Protein AF-A0A7W9WZM1-F1 (afdb_monomer)

pLDDT: mean 83.33, std 18.84, range [34.16, 98.19]

Sequence (203 aa):
MHHHYKLIGQFRWYRVWVAMMVLLAMGWSAAAGAAVPALLQVAEKYISCSKPILREHGHYTSQGRGGFGAVIQGEPVYFDLADRILVAFDSVNHAETVVHLKIDRPLVNEFNEQAVWRERMLQDVADRSGVVLDRSSPRAGITLFTINKTSLTGKFAGQSMLIDQDRNVMVEWDWNILERYRGPNDVKALQTEVWKYLIPCLD

Structure (mmCIF, N/CA/C/O backbone):
data_AF-A0A7W9WZM1-F1
#
_entry.id   AF-A0A7W9WZM1-F1
#
loop_
_atom_site.group_PDB
_atom_site.id
_atom_site.type_symbol
_atom_site.label_atom_id
_atom_site.label_alt_id
_atom_site.label_comp_id
_atom_site.label_asym_id
_atom_site.label_entity_id
_atom_site.label_seq_id
_atom_site.pdbx_PDB_ins_code
_atom_site.Cartn_x
_atom_site.Cartn_y
_atom_site.Cartn_z
_atom_site.occupancy
_atom_site.B_iso_or_equiv
_atom_site.auth_seq_id
_atom_site.auth_comp_id
_atom_site.auth_asym_id
_atom_site.auth_atom_id
_atom_site.pdbx_PDB_model_num
ATOM 1 N N . MET A 1 1 ? -51.007 -66.559 71.802 1.00 37.16 1 MET A N 1
ATOM 2 C CA . MET A 1 1 ? -49.712 -66.384 72.490 1.00 37.16 1 MET A CA 1
ATOM 3 C C . MET A 1 1 ? -48.636 -66.124 71.441 1.00 37.16 1 MET A C 1
ATOM 5 O O . MET A 1 1 ? -48.561 -66.882 70.492 1.00 37.16 1 MET A O 1
ATOM 9 N N . HIS A 1 2 ? -47.890 -65.036 71.647 1.00 36.09 2 HIS A N 1
ATOM 10 C CA . HIS A 1 2 ? -46.582 -64.631 71.102 1.00 36.09 2 HIS A CA 1
ATOM 11 C C . HIS A 1 2 ? -46.300 -64.414 69.595 1.00 36.09 2 HIS A C 1
ATOM 13 O O . HIS A 1 2 ? -46.589 -65.220 68.722 1.00 36.09 2 HIS A O 1
ATOM 19 N N . HIS A 1 3 ? -45.667 -63.251 69.385 1.00 39.28 3 HIS A N 1
ATOM 20 C CA . HIS A 1 3 ? -45.020 -62.658 68.214 1.00 39.28 3 HIS A CA 1
ATOM 21 C C . HIS A 1 3 ? -43.970 -63.548 67.518 1.00 39.28 3 HIS A C 1
ATOM 23 O O . HIS A 1 3 ? -43.285 -64.304 68.194 1.00 39.28 3 HIS A O 1
ATOM 29 N N . HIS A 1 4 ? -43.712 -63.330 66.217 1.00 34.84 4 HIS A N 1
ATOM 30 C CA . HIS A 1 4 ? -42.541 -62.569 65.725 1.00 34.84 4 HIS A CA 1
ATOM 31 C C . HIS A 1 4 ? -42.396 -62.580 64.181 1.00 34.84 4 HIS A C 1
ATOM 33 O O . HIS A 1 4 ? -42.811 -63.495 63.482 1.00 34.84 4 HIS A O 1
ATOM 39 N N . TYR A 1 5 ? -41.812 -61.480 63.702 1.00 41.41 5 TYR A N 1
ATOM 40 C CA . TYR A 1 5 ? -41.566 -60.952 62.353 1.00 41.41 5 TYR A CA 1
ATOM 41 C C . TYR A 1 5 ? -40.644 -61.758 61.406 1.00 41.41 5 TYR A C 1
ATOM 43 O O . TYR A 1 5 ? -39.686 -62.358 61.884 1.00 41.41 5 TYR A O 1
ATOM 51 N N . LYS A 1 6 ? -40.816 -61.575 60.073 1.00 39.12 6 LYS A N 1
ATOM 52 C CA . LYS A 1 6 ? -39.845 -61.017 59.065 1.00 39.12 6 LYS A CA 1
ATOM 53 C C . LYS A 1 6 ? -40.197 -61.462 57.619 1.00 39.12 6 LYS A C 1
ATOM 55 O O . LYS A 1 6 ? -40.260 -62.652 57.354 1.00 39.12 6 LYS A O 1
ATOM 60 N N . LEU A 1 7 ? -40.641 -60.545 56.736 1.00 39.22 7 LEU A N 1
ATOM 61 C CA . LEU A 1 7 ? -39.881 -59.832 55.662 1.00 39.22 7 LEU A CA 1
ATOM 62 C C . LEU A 1 7 ? -39.278 -60.785 54.601 1.00 39.22 7 LEU A C 1
ATOM 64 O O . LEU A 1 7 ? -38.322 -61.484 54.902 1.00 39.22 7 LEU A O 1
ATOM 68 N N . ILE A 1 8 ? -39.887 -61.012 53.424 1.00 42.91 8 ILE A N 1
ATOM 69 C CA . ILE A 1 8 ? -39.925 -60.209 52.167 1.00 42.91 8 ILE A CA 1
ATOM 70 C C . ILE A 1 8 ? -38.547 -59.711 51.679 1.00 42.91 8 ILE A C 1
ATOM 72 O O . ILE A 1 8 ? -37.930 -58.873 52.328 1.00 42.91 8 ILE A O 1
ATOM 76 N N . GLY A 1 9 ? -38.144 -60.145 50.473 1.00 34.16 9 GLY A N 1
ATOM 77 C CA . GLY A 1 9 ? -37.053 -59.564 49.668 1.00 34.16 9 GLY A CA 1
ATOM 78 C C . GLY A 1 9 ? -36.638 -60.474 48.499 1.00 34.16 9 GLY A C 1
ATOM 79 O O . GLY A 1 9 ? -35.917 -61.439 48.698 1.00 34.16 9 GLY A O 1
ATOM 80 N N . GLN A 1 10 ? -37.262 -60.331 47.325 1.00 42.44 10 GLN A N 1
ATOM 81 C CA . GLN A 1 10 ? -36.707 -59.647 46.140 1.00 42.44 10 GLN A CA 1
ATOM 82 C C . GLN A 1 10 ? -35.563 -60.385 45.417 1.00 42.44 10 GLN A C 1
ATOM 84 O O . GLN A 1 10 ? -34.407 -60.263 45.795 1.00 42.44 10 GLN A O 1
ATOM 89 N N . PHE A 1 11 ? -35.873 -61.031 44.286 1.00 42.53 11 PHE A N 1
ATOM 90 C CA . PHE A 1 11 ? -34.906 -61.275 43.209 1.00 42.53 11 PHE A CA 1
ATOM 91 C C . PHE A 1 11 ? -35.606 -61.285 41.840 1.00 42.53 11 PHE A C 1
ATOM 93 O O . PHE A 1 11 ? -36.661 -61.893 41.686 1.00 42.53 11 PHE A O 1
ATOM 100 N N . ARG A 1 12 ? -34.929 -60.680 40.851 1.00 44.16 12 ARG A N 1
ATOM 101 C CA . ARG A 1 12 ? -35.160 -60.688 39.384 1.00 44.16 12 ARG A CA 1
ATOM 102 C C . ARG A 1 12 ? -35.998 -59.559 38.777 1.00 44.16 12 ARG A C 1
ATOM 104 O O . ARG A 1 12 ? -37.038 -59.823 38.198 1.00 44.16 12 ARG A O 1
ATOM 111 N N . TRP A 1 13 ? -35.424 -58.353 38.730 1.00 39.16 13 TRP A N 1
ATOM 112 C CA . TRP A 1 13 ? -35.624 -57.409 37.615 1.00 39.16 13 TRP A CA 1
ATOM 113 C C . TRP A 1 13 ? -34.342 -56.589 37.391 1.00 39.16 13 TRP A C 1
ATOM 115 O O . TRP A 1 13 ? -34.139 -55.570 38.032 1.00 39.16 13 TRP A O 1
ATOM 125 N N . TYR A 1 14 ? -33.455 -57.039 36.500 1.00 43.00 14 TYR A N 1
ATOM 126 C CA . TYR A 1 14 ? -32.309 -56.248 36.017 1.00 43.00 14 TYR A CA 1
ATOM 127 C C . TYR A 1 14 ? -32.052 -56.584 34.547 1.00 43.00 14 TYR A C 1
ATOM 129 O O . TYR A 1 14 ? -31.165 -57.371 34.245 1.00 43.00 14 TYR A O 1
ATOM 13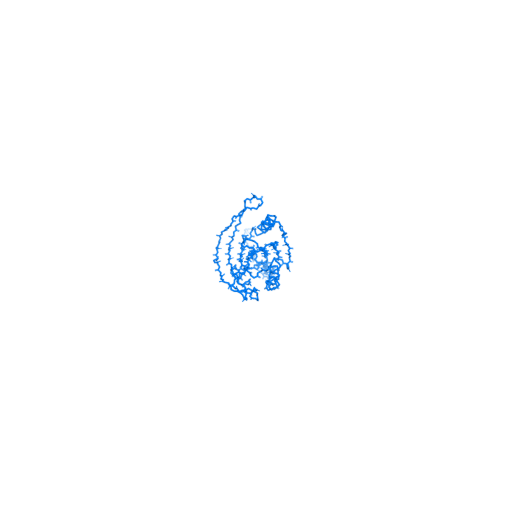7 N N . ARG A 1 15 ? -32.866 -56.043 33.632 1.00 50.19 15 ARG A N 1
ATOM 138 C CA . ARG A 1 15 ? -32.582 -55.991 32.180 1.00 50.19 15 ARG A CA 1
ATOM 139 C C . ARG A 1 15 ? -33.414 -54.913 31.477 1.00 50.19 15 ARG A C 1
ATOM 141 O O . ARG A 1 15 ? -34.066 -55.183 30.483 1.00 50.19 15 ARG A O 1
ATOM 148 N N . VAL A 1 16 ? -33.397 -53.690 31.985 1.00 49.91 16 VAL A N 1
ATOM 149 C CA . VAL A 1 16 ? -33.738 -52.470 31.232 1.00 49.91 16 VAL A CA 1
ATOM 150 C C . VAL A 1 16 ? -32.899 -51.362 31.878 1.00 49.91 16 VAL A C 1
ATOM 152 O O . VAL A 1 16 ? -32.661 -51.459 33.076 1.00 49.91 16 VAL A O 1
ATOM 155 N N . TRP A 1 17 ? -32.450 -50.357 31.118 1.00 43.47 17 TRP A N 1
ATOM 156 C CA . TRP A 1 17 ? -31.638 -49.192 31.543 1.00 43.47 17 TRP A CA 1
ATOM 157 C C . TRP A 1 17 ? -30.109 -49.307 31.407 1.00 43.47 17 TRP A C 1
ATOM 159 O O . TRP A 1 17 ? -29.397 -49.230 32.397 1.00 43.47 17 TRP A O 1
ATOM 169 N N . VAL A 1 18 ? -29.593 -49.391 30.171 1.00 47.53 18 VAL A N 1
ATOM 170 C CA . VAL A 1 18 ? -28.269 -48.796 29.826 1.00 47.53 18 VAL A CA 1
ATOM 171 C C . VAL A 1 18 ? -28.262 -48.124 28.435 1.00 47.53 18 VAL A C 1
ATOM 173 O O . VAL A 1 18 ? -27.428 -47.271 28.164 1.00 47.53 18 VAL A O 1
ATOM 176 N N . ALA A 1 19 ? -29.222 -48.390 27.545 1.00 46.53 19 ALA A N 1
ATOM 177 C CA . ALA A 1 19 ? -29.164 -47.886 26.163 1.00 46.53 19 ALA A CA 1
ATOM 178 C C . ALA A 1 19 ? -29.677 -46.440 25.943 1.00 46.53 19 ALA A C 1
ATOM 180 O O . ALA A 1 19 ? -30.073 -46.100 24.834 1.00 46.53 19 ALA A O 1
ATOM 181 N N . MET A 1 20 ? -29.692 -45.580 26.969 1.00 42.81 20 MET A N 1
ATOM 182 C CA . MET A 1 20 ? -30.242 -44.215 26.867 1.00 42.81 20 MET A CA 1
ATOM 183 C C . MET A 1 20 ? -29.352 -43.165 27.555 1.00 42.81 20 MET A C 1
ATOM 185 O O . MET A 1 20 ? -29.839 -42.252 28.208 1.00 42.81 20 MET A O 1
ATOM 189 N N . MET A 1 21 ? -28.027 -43.308 27.429 1.00 42.75 21 MET A N 1
ATOM 190 C CA . MET A 1 21 ? -27.044 -42.317 27.907 1.00 42.75 21 MET A CA 1
ATOM 191 C C . MET A 1 21 ? -25.811 -42.170 26.992 1.00 42.75 21 MET A C 1
ATOM 193 O O . MET A 1 21 ? -24.764 -41.712 27.430 1.00 42.75 21 MET A O 1
ATOM 197 N N . VAL A 1 22 ? -25.921 -42.534 25.707 1.00 45.25 22 VAL A N 1
ATOM 198 C CA . VAL A 1 22 ? -24.818 -42.384 24.725 1.00 45.25 22 VAL A CA 1
ATOM 199 C C . VAL A 1 22 ? -25.168 -41.436 23.564 1.00 45.25 22 VAL A C 1
ATOM 201 O O . VAL A 1 22 ? -24.290 -41.013 22.824 1.00 45.25 22 VAL A O 1
ATOM 204 N N . LEU A 1 23 ? -26.424 -40.997 23.427 1.00 43.44 23 LEU A N 1
ATOM 205 C CA . LEU A 1 23 ? -26.863 -40.155 22.298 1.00 43.44 23 LEU A CA 1
ATOM 206 C C . LEU A 1 23 ? -26.889 -38.637 22.575 1.00 43.44 23 LEU A C 1
ATOM 208 O O . LEU A 1 23 ? -27.325 -37.876 21.722 1.00 43.44 23 LEU A O 1
ATOM 212 N N . LEU A 1 24 ? -26.382 -38.179 23.726 1.00 44.84 24 LEU A N 1
ATOM 213 C CA . LEU A 1 24 ? -26.298 -36.750 24.094 1.00 44.84 24 LEU A CA 1
ATOM 214 C C . LEU A 1 24 ? -24.863 -36.198 24.137 1.00 44.84 24 LEU A C 1
ATOM 216 O O . LEU A 1 24 ? -24.632 -35.106 24.641 1.00 44.84 24 LEU A O 1
ATOM 220 N N . ALA A 1 25 ? -23.904 -36.933 23.571 1.00 45.59 25 ALA A N 1
ATOM 221 C CA . ALA A 1 25 ? -22.522 -36.486 23.392 1.00 45.59 25 ALA A CA 1
ATOM 222 C C . ALA A 1 25 ? -22.178 -36.265 21.907 1.00 45.59 25 ALA A C 1
ATOM 224 O O . ALA A 1 25 ? -21.025 -36.421 21.506 1.00 45.59 25 ALA A O 1
ATOM 225 N N . MET A 1 26 ? -23.169 -35.928 21.070 1.00 50.66 26 MET A N 1
ATOM 226 C CA . MET A 1 26 ? -22.881 -35.434 19.723 1.00 50.66 26 MET A CA 1
ATOM 227 C C . MET A 1 26 ? -22.269 -34.047 19.863 1.00 50.66 26 MET A C 1
ATOM 229 O O . MET A 1 26 ? -22.943 -33.069 20.178 1.00 50.66 26 MET A O 1
ATOM 233 N N . GLY A 1 27 ? -20.945 -34.050 19.732 1.00 45.97 27 GLY A N 1
ATOM 234 C CA . GLY A 1 27 ? -20.056 -32.946 19.996 1.00 45.97 27 GLY A CA 1
ATOM 235 C C . GLY A 1 27 ? -20.519 -31.651 19.354 1.00 45.97 27 GLY A C 1
ATOM 236 O O . GLY A 1 27 ? -20.693 -31.552 18.140 1.00 45.97 27 GLY A O 1
ATOM 237 N N . TRP A 1 28 ? -20.576 -30.615 20.181 1.00 46.41 28 TRP A N 1
ATOM 238 C CA . TRP A 1 28 ? -20.113 -29.310 19.751 1.00 46.41 28 TRP A CA 1
ATOM 239 C C . TRP A 1 28 ? -18.643 -29.442 19.349 1.00 46.41 28 TRP A C 1
ATOM 241 O O . TRP A 1 28 ? -17.729 -29.205 20.136 1.00 46.41 28 TRP A O 1
ATOM 251 N N . SER A 1 29 ? -18.403 -29.831 18.099 1.00 49.38 29 SER A N 1
ATOM 252 C CA . SER A 1 29 ? -17.208 -29.386 17.404 1.00 49.38 29 SER A CA 1
ATOM 253 C C . SER A 1 29 ? -17.369 -27.882 17.249 1.00 49.38 29 SER A C 1
ATOM 255 O O . SER A 1 29 ? -17.989 -27.409 16.299 1.00 49.38 29 SER A O 1
ATOM 257 N N . ALA A 1 30 ? -16.858 -27.126 18.223 1.00 51.91 30 ALA A N 1
ATOM 258 C CA . ALA A 1 30 ? -16.496 -25.746 17.972 1.00 51.91 30 ALA A CA 1
ATOM 259 C C . ALA A 1 30 ? -15.612 -25.789 16.726 1.00 51.91 30 ALA A C 1
ATOM 261 O O . ALA A 1 30 ? -14.540 -26.397 16.751 1.00 51.91 30 ALA A O 1
ATOM 262 N N . ALA A 1 31 ? -16.116 -25.260 15.612 1.00 43.19 31 ALA A N 1
ATOM 263 C CA . ALA A 1 31 ? -15.302 -25.045 14.437 1.00 43.19 31 ALA A CA 1
ATOM 264 C C . ALA A 1 31 ? -14.119 -24.203 14.916 1.00 43.19 31 ALA A C 1
ATOM 266 O O . ALA A 1 31 ? -14.287 -23.034 15.263 1.00 43.19 31 ALA A O 1
ATOM 267 N N . ALA A 1 32 ? -12.946 -24.825 15.042 1.00 48.50 32 ALA A N 1
ATOM 268 C CA . ALA A 1 32 ? -11.720 -24.088 15.241 1.00 48.50 32 ALA A CA 1
ATOM 269 C C . ALA A 1 32 ? -11.603 -23.203 14.001 1.00 48.50 32 ALA A C 1
ATOM 271 O O . ALA A 1 32 ? -11.367 -23.709 12.903 1.00 48.50 32 ALA A O 1
ATOM 272 N N . GLY A 1 33 ? -11.890 -21.907 14.157 1.00 53.47 33 GLY A N 1
ATOM 273 C CA . GLY A 1 33 ? -11.651 -20.934 13.102 1.00 53.47 33 GLY A CA 1
ATOM 274 C C . GLY A 1 33 ? -10.224 -21.129 12.605 1.00 53.47 33 GLY A C 1
ATOM 275 O O . GLY A 1 33 ? -9.325 -21.372 13.416 1.00 53.47 33 GLY A O 1
ATOM 276 N N . ALA A 1 34 ? -10.034 -21.116 11.285 1.00 60.19 34 ALA A N 1
ATOM 277 C CA . ALA A 1 34 ? -8.719 -21.298 10.689 1.00 60.19 34 ALA A CA 1
ATOM 278 C C . ALA A 1 34 ? -7.706 -20.387 11.401 1.00 60.19 34 ALA A C 1
ATOM 280 O O . ALA A 1 34 ? -7.968 -19.201 11.609 1.00 60.19 34 ALA A O 1
ATOM 281 N N . ALA A 1 35 ? -6.582 -20.957 11.835 1.00 68.56 35 ALA A N 1
ATOM 282 C CA . ALA A 1 35 ? -5.562 -20.191 12.532 1.00 68.56 35 ALA A CA 1
ATOM 283 C C . ALA A 1 35 ? -5.069 -19.057 11.622 1.00 68.56 35 ALA A C 1
ATOM 285 O O . ALA A 1 35 ? -4.742 -19.295 10.457 1.00 68.56 35 ALA A O 1
ATOM 286 N N . VAL A 1 36 ? -5.008 -17.830 12.150 1.00 72.56 36 VAL A N 1
ATOM 287 C CA . VAL A 1 36 ? -4.449 -16.689 11.415 1.00 72.56 36 VAL A CA 1
ATOM 288 C C . VAL A 1 36 ? -2.991 -17.021 11.067 1.00 72.56 36 VAL A C 1
ATOM 290 O O . VAL A 1 36 ? -2.224 -17.356 11.977 1.00 72.56 36 VAL A O 1
ATOM 293 N N . PRO A 1 37 ? -2.574 -16.942 9.789 1.00 82.94 37 PRO A N 1
ATOM 294 C CA . PRO A 1 37 ? -1.220 -17.316 9.386 1.00 82.94 37 PRO A CA 1
ATOM 295 C C . PRO A 1 37 ? -0.181 -16.442 10.090 1.00 82.94 37 PRO A C 1
ATOM 297 O O . PRO A 1 37 ? -0.451 -15.276 10.387 1.00 82.94 37 PRO A O 1
ATOM 300 N N . ALA A 1 38 ? 1.020 -16.964 10.344 1.00 88.12 38 ALA A N 1
ATOM 301 C CA . ALA A 1 38 ? 2.111 -16.157 10.893 1.00 88.12 38 ALA A CA 1
ATOM 302 C C . ALA A 1 38 ? 2.455 -14.994 9.942 1.00 88.12 38 ALA A C 1
ATOM 304 O O . ALA A 1 38 ? 2.415 -15.168 8.722 1.00 88.12 38 ALA A O 1
ATOM 305 N N . LEU A 1 39 ? 2.815 -13.817 10.473 1.00 90.12 39 LEU A N 1
ATOM 306 C CA . LEU A 1 39 ? 3.057 -12.630 9.639 1.00 90.12 39 LEU A CA 1
ATOM 307 C C . LEU A 1 39 ? 4.180 -12.854 8.612 1.00 90.12 39 LEU A C 1
ATOM 309 O O . LEU A 1 39 ? 4.080 -12.381 7.484 1.00 90.12 39 LEU A O 1
ATOM 313 N N . LEU A 1 40 ? 5.199 -13.645 8.964 1.00 89.44 40 LEU A N 1
ATOM 314 C CA . LEU A 1 40 ? 6.273 -14.024 8.044 1.00 89.44 40 LEU A CA 1
ATOM 315 C C . LEU A 1 40 ? 5.758 -14.824 6.836 1.00 89.44 40 LEU A C 1
ATOM 317 O O . LEU A 1 40 ? 6.132 -14.515 5.712 1.00 89.44 40 LEU A O 1
ATOM 321 N N . GLN A 1 41 ? 4.841 -15.776 7.039 1.00 90.94 41 GLN A N 1
ATOM 322 C CA . GLN A 1 41 ? 4.244 -16.546 5.936 1.00 90.94 41 GLN A CA 1
ATOM 323 C C . GLN A 1 41 ? 3.409 -15.649 5.015 1.00 90.94 41 GLN A C 1
ATOM 325 O O . GLN A 1 41 ? 3.388 -15.835 3.799 1.00 90.94 41 GLN A O 1
ATOM 330 N N . VAL A 1 42 ? 2.730 -14.647 5.587 1.00 91.88 42 VAL A N 1
ATOM 331 C CA . VAL A 1 42 ? 2.032 -13.628 4.796 1.00 91.88 42 VAL A CA 1
ATOM 332 C C . VAL A 1 42 ? 3.043 -12.839 3.965 1.00 91.88 42 VAL A C 1
ATOM 334 O O . VAL A 1 42 ? 2.872 -12.736 2.755 1.00 91.88 42 VAL A O 1
ATOM 337 N N . ALA A 1 43 ? 4.125 -12.347 4.573 1.00 91.69 43 ALA A N 1
ATOM 338 C CA . ALA A 1 43 ? 5.170 -11.614 3.862 1.00 91.69 43 ALA A CA 1
ATOM 339 C C . ALA A 1 43 ? 5.788 -12.433 2.717 1.00 91.69 43 ALA A C 1
ATOM 341 O O . ALA A 1 43 ? 5.886 -11.938 1.595 1.00 91.69 43 ALA A O 1
ATOM 342 N N . GLU A 1 44 ? 6.123 -13.700 2.964 1.00 91.06 44 GLU A N 1
ATOM 343 C CA . GLU A 1 44 ? 6.630 -14.627 1.948 1.00 91.06 44 GLU A CA 1
ATOM 344 C C . GLU A 1 44 ? 5.641 -14.808 0.789 1.00 91.06 44 GLU A C 1
ATOM 346 O O . GLU A 1 44 ? 6.057 -14.800 -0.374 1.00 91.06 44 GLU A O 1
ATOM 351 N N . LYS A 1 45 ? 4.330 -14.907 1.070 1.00 92.62 45 LYS A N 1
ATOM 352 C CA . LYS A 1 45 ? 3.298 -14.984 0.022 1.00 92.62 45 LYS A CA 1
ATOM 353 C C . LYS A 1 45 ? 3.279 -13.709 -0.825 1.00 92.62 45 LYS A C 1
ATOM 355 O O . LYS A 1 45 ? 3.332 -13.803 -2.049 1.00 92.62 45 LYS A O 1
ATOM 360 N N . TYR A 1 46 ? 3.281 -12.530 -0.201 1.00 92.38 46 TYR A N 1
ATOM 361 C CA . TYR A 1 46 ? 3.317 -11.245 -0.914 1.00 92.38 46 TYR A CA 1
ATOM 362 C C . TYR A 1 46 ? 4.574 -11.096 -1.781 1.00 92.38 46 TYR A C 1
ATOM 364 O O . TYR A 1 46 ? 4.475 -10.697 -2.943 1.00 92.38 46 TYR A O 1
ATOM 372 N N . ILE A 1 47 ? 5.745 -11.465 -1.255 1.00 91.44 47 ILE A N 1
ATOM 373 C CA . ILE A 1 47 ? 7.009 -11.446 -2.002 1.00 91.44 47 ILE A CA 1
ATOM 374 C C . ILE A 1 47 ? 6.939 -12.401 -3.187 1.00 91.44 47 ILE A C 1
ATOM 376 O O . ILE A 1 47 ? 7.203 -11.993 -4.316 1.00 91.44 47 ILE A O 1
ATOM 380 N N . SER A 1 48 ? 6.546 -13.655 -2.953 1.00 92.69 48 SER A N 1
ATOM 381 C CA . SER A 1 48 ? 6.459 -14.677 -3.996 1.00 92.69 48 SER A CA 1
ATOM 382 C C . SER A 1 48 ? 5.515 -14.261 -5.126 1.00 92.69 48 SER A C 1
ATOM 384 O O . SER A 1 48 ? 5.886 -14.341 -6.296 1.00 92.69 48 SER A O 1
ATOM 386 N N . CYS A 1 49 ? 4.341 -13.732 -4.783 1.00 93.06 49 CYS A N 1
ATOM 387 C CA . CYS A 1 49 ? 3.351 -13.261 -5.748 1.00 93.06 49 CYS A CA 1
ATOM 388 C C . CYS A 1 49 ? 3.786 -12.007 -6.522 1.00 93.06 49 CYS A C 1
ATOM 390 O O . CYS A 1 49 ? 3.306 -11.774 -7.629 1.00 93.06 49 CYS A O 1
ATOM 392 N N . SER A 1 50 ? 4.716 -11.220 -5.974 1.00 91.25 50 SER A N 1
ATOM 393 C CA . SER A 1 50 ? 5.244 -10.014 -6.624 1.00 91.25 50 SER A CA 1
ATOM 394 C C . SER A 1 50 ? 6.426 -10.293 -7.563 1.00 91.25 50 SER A C 1
ATOM 396 O O . SER A 1 50 ? 6.734 -9.449 -8.406 1.00 91.25 50 SER A O 1
ATOM 398 N N . LYS A 1 51 ? 7.057 -11.478 -7.475 1.00 89.31 51 LYS A N 1
ATOM 399 C CA . LYS A 1 51 ? 8.252 -11.873 -8.252 1.00 89.31 51 LYS A CA 1
ATOM 400 C C . LYS A 1 51 ? 8.202 -11.618 -9.762 1.00 89.31 51 LYS A C 1
ATOM 402 O O . LYS A 1 51 ? 9.259 -11.311 -10.311 1.00 89.31 51 LYS A O 1
ATOM 407 N N . PRO A 1 52 ? 7.055 -11.741 -10.462 1.00 88.81 52 PRO A N 1
ATOM 408 C CA . PRO A 1 52 ? 7.020 -11.467 -11.897 1.00 88.81 52 PRO A CA 1
ATOM 409 C C . PRO A 1 52 ? 7.428 -10.033 -12.263 1.00 88.81 52 PRO A C 1
ATOM 411 O O . PRO A 1 52 ? 7.938 -9.818 -13.357 1.00 88.81 52 PRO A O 1
ATOM 414 N N . ILE A 1 53 ? 7.223 -9.068 -11.357 1.00 89.06 53 ILE A N 1
ATOM 415 C CA . ILE A 1 53 ? 7.421 -7.629 -11.615 1.00 89.06 53 ILE A CA 1
ATOM 416 C C . ILE A 1 53 ? 8.458 -7.002 -10.680 1.00 89.06 53 ILE A C 1
ATOM 418 O O . ILE A 1 53 ? 9.178 -6.074 -11.064 1.00 89.06 53 ILE A O 1
ATOM 422 N N . LEU A 1 54 ? 8.557 -7.516 -9.455 1.00 91.69 54 LEU A N 1
ATOM 423 C CA . LEU A 1 54 ? 9.378 -6.971 -8.386 1.00 91.69 54 LEU A CA 1
ATOM 424 C C . LEU A 1 54 ? 10.359 -8.013 -7.861 1.00 91.69 54 LEU A C 1
ATOM 426 O O . LEU A 1 54 ? 10.009 -9.173 -7.657 1.00 91.69 54 LEU A O 1
ATOM 430 N N . ARG A 1 55 ? 11.586 -7.582 -7.584 1.00 89.88 55 ARG A N 1
ATOM 431 C CA . ARG A 1 55 ? 12.600 -8.405 -6.927 1.00 89.88 55 ARG A CA 1
ATOM 432 C C . ARG A 1 55 ? 12.792 -7.899 -5.510 1.00 89.88 55 ARG A C 1
ATOM 434 O O . ARG A 1 55 ? 12.983 -6.710 -5.301 1.00 89.88 55 ARG A O 1
ATOM 441 N N . GLU A 1 56 ? 12.758 -8.792 -4.538 1.00 87.44 56 GLU A N 1
ATOM 442 C CA . GLU A 1 56 ? 13.048 -8.423 -3.156 1.00 87.44 56 GLU A CA 1
ATOM 443 C C . GLU A 1 56 ? 14.493 -7.904 -3.023 1.00 87.44 56 GLU A C 1
ATOM 445 O O . GLU A 1 56 ? 15.428 -8.533 -3.523 1.00 87.44 56 GLU A O 1
ATOM 450 N N . HIS A 1 57 ? 14.665 -6.755 -2.367 1.00 81.12 57 HIS A N 1
ATOM 451 C CA . HIS A 1 57 ? 15.969 -6.183 -2.010 1.00 81.12 57 HIS A CA 1
ATOM 452 C C . HIS A 1 57 ? 16.386 -6.558 -0.574 1.00 81.12 57 HIS A C 1
ATOM 454 O O . HIS A 1 57 ? 17.563 -6.506 -0.226 1.00 81.12 57 HIS A O 1
ATOM 460 N N . GLY A 1 58 ? 15.423 -6.962 0.259 1.00 73.75 58 GLY A N 1
ATOM 461 C CA . GLY A 1 58 ? 15.648 -7.507 1.593 1.00 73.75 58 GLY A CA 1
ATOM 462 C C . GLY A 1 58 ? 14.470 -7.293 2.546 1.00 73.75 58 GLY A C 1
ATOM 463 O O . GLY A 1 58 ? 13.589 -6.453 2.318 1.00 73.75 58 GLY A O 1
ATOM 464 N N . HIS A 1 59 ? 14.510 -8.029 3.659 1.00 69.00 59 HIS A N 1
ATOM 465 C CA . HIS A 1 59 ? 13.588 -7.901 4.781 1.00 69.00 59 HIS A CA 1
ATOM 466 C C . HIS A 1 59 ? 14.157 -6.977 5.858 1.00 69.00 59 HIS A C 1
ATOM 468 O O . HIS A 1 59 ? 15.206 -7.247 6.448 1.00 69.00 59 HIS A O 1
ATOM 474 N N . TYR A 1 60 ? 13.420 -5.924 6.187 1.00 66.25 60 TYR A N 1
ATOM 475 C CA . TYR A 1 60 ? 13.682 -5.112 7.362 1.00 66.25 60 TYR A CA 1
ATOM 476 C C . TYR A 1 60 ? 12.818 -5.658 8.507 1.00 66.25 60 TYR A C 1
ATOM 478 O O . TYR A 1 60 ? 11.595 -5.559 8.490 1.00 66.25 60 TYR A O 1
ATOM 486 N N . THR A 1 61 ? 13.497 -6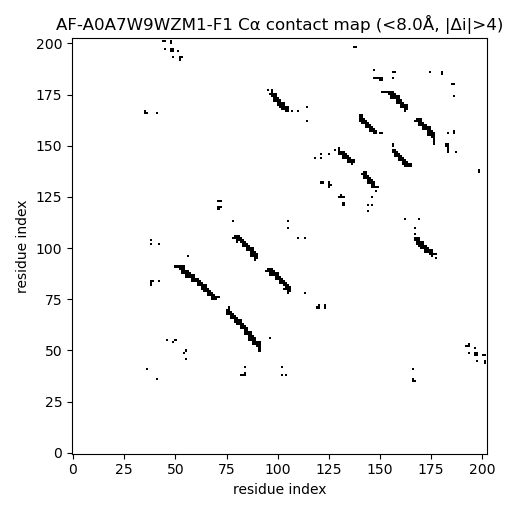.325 9.443 1.00 62.31 61 THR A N 1
ATOM 487 C CA . THR A 1 61 ? 13.107 -6.606 10.838 1.00 62.31 61 THR A CA 1
ATOM 488 C C . THR A 1 61 ? 11.612 -6.764 11.156 1.00 62.31 61 THR A C 1
ATOM 490 O O . THR A 1 61 ? 10.846 -5.804 11.153 1.00 62.31 61 THR A O 1
ATOM 493 N N . SER A 1 62 ? 11.236 -7.966 11.615 1.00 59.41 62 SER A N 1
ATOM 494 C CA . SER A 1 62 ? 10.012 -8.161 12.400 1.00 59.41 62 SER A CA 1
ATOM 495 C C . SER A 1 62 ? 10.124 -7.343 13.683 1.00 59.41 62 SER A C 1
ATOM 497 O O . SER A 1 62 ? 10.906 -7.686 14.572 1.00 59.41 62 SER A O 1
ATOM 499 N N . GLN A 1 63 ? 9.370 -6.256 13.787 1.00 62.06 63 GLN A N 1
ATOM 500 C CA . GLN A 1 63 ? 9.133 -5.632 15.080 1.00 62.06 63 GLN A CA 1
ATOM 501 C C . GLN A 1 63 ? 7.933 -6.361 15.674 1.00 62.06 63 GLN A C 1
ATOM 503 O O . GLN A 1 63 ? 6.885 -6.420 15.034 1.00 62.06 63 GLN A O 1
ATOM 508 N N . GLY A 1 64 ? 8.120 -6.995 16.837 1.00 63.00 64 GLY A N 1
ATOM 509 C CA . GLY A 1 64 ? 7.007 -7.573 17.592 1.00 63.00 64 GLY A CA 1
ATOM 510 C C . GLY A 1 64 ? 6.039 -6.483 18.062 1.00 63.00 64 GLY A C 1
ATOM 511 O O . GLY A 1 64 ? 5.960 -5.402 17.478 1.00 63.00 64 GLY A O 1
ATOM 512 N N . ARG A 1 65 ? 5.335 -6.739 19.165 1.00 74.88 65 ARG A N 1
ATOM 513 C CA . ARG A 1 65 ? 4.325 -5.814 19.695 1.00 74.88 65 ARG A CA 1
ATOM 514 C C . ARG A 1 65 ? 4.853 -4.375 19.817 1.00 74.88 65 ARG A C 1
ATOM 516 O O . ARG A 1 65 ? 5.901 -4.149 20.422 1.00 74.88 65 ARG A O 1
ATOM 523 N N . GLY A 1 66 ? 4.121 -3.417 19.257 1.00 84.50 66 GLY A N 1
ATOM 524 C CA . GLY A 1 66 ? 4.520 -2.012 19.178 1.00 84.50 66 GLY A CA 1
ATOM 525 C C . GLY A 1 66 ? 3.404 -1.148 18.603 1.00 84.50 66 GLY A C 1
ATOM 526 O O . GLY A 1 66 ? 2.239 -1.514 18.682 1.00 84.50 66 GLY A O 1
ATOM 527 N N . GLY A 1 67 ? 3.751 -0.015 18.001 1.00 88.88 67 GLY A N 1
ATOM 528 C CA . GLY A 1 67 ? 2.769 0.852 17.367 1.00 88.88 67 GLY A CA 1
ATOM 529 C C . GLY A 1 67 ? 3.388 2.107 16.774 1.00 88.88 67 GLY A C 1
ATOM 530 O O . GLY A 1 67 ? 4.603 2.311 16.836 1.00 88.88 67 GLY A O 1
ATOM 531 N N . PHE A 1 68 ? 2.562 2.954 16.174 1.00 91.56 68 PHE A N 1
ATOM 532 C CA . PHE A 1 68 ? 3.005 4.254 15.678 1.00 91.56 68 PHE A CA 1
ATOM 533 C C . PHE A 1 68 ? 1.917 5.312 15.834 1.00 91.56 68 PHE A C 1
ATOM 535 O O . PHE A 1 68 ? 0.727 5.022 15.742 1.00 91.56 68 PHE A O 1
ATOM 542 N N . GLY A 1 69 ? 2.353 6.550 16.062 1.00 93.38 69 GLY A N 1
ATOM 543 C CA . GLY A 1 69 ? 1.477 7.713 16.094 1.00 93.38 69 GLY A CA 1
ATOM 544 C C . GLY A 1 69 ? 1.324 8.342 14.712 1.00 93.38 69 GLY A C 1
ATOM 545 O O . GLY A 1 69 ? 2.276 8.380 13.930 1.00 93.38 69 GLY A O 1
ATOM 546 N N . ALA A 1 70 ? 0.142 8.878 14.439 1.00 92.94 70 ALA A N 1
ATOM 547 C CA . ALA A 1 70 ? -0.152 9.721 13.292 1.00 92.94 70 ALA A CA 1
ATOM 548 C C . ALA A 1 70 ? -1.002 10.917 13.733 1.00 92.94 70 ALA A C 1
ATOM 550 O O . ALA A 1 70 ? -1.670 10.873 14.763 1.00 92.94 70 ALA A O 1
ATOM 551 N N . VAL A 1 71 ? -0.985 11.984 12.938 1.00 95.06 71 VAL A N 1
ATOM 552 C CA . VAL A 1 71 ? -1.941 13.087 13.068 1.00 95.06 71 VAL A CA 1
ATOM 553 C C . VAL A 1 71 ? -2.801 13.077 11.815 1.00 95.06 71 VAL A C 1
ATOM 555 O O . VAL A 1 71 ? -2.287 13.294 10.718 1.00 95.06 71 VAL A O 1
ATOM 558 N N . ILE A 1 72 ? -4.087 12.787 11.983 1.00 95.81 72 ILE A N 1
ATOM 559 C CA . ILE A 1 72 ? -5.054 12.615 10.897 1.00 95.81 72 ILE A CA 1
ATOM 560 C C . ILE A 1 72 ? -6.060 13.748 11.018 1.00 95.81 72 ILE A C 1
ATOM 562 O O . ILE A 1 72 ? -6.765 13.831 12.017 1.00 95.81 72 ILE A O 1
ATOM 566 N N . GLN A 1 73 ? -6.095 14.657 10.041 1.00 93.31 73 GLN A N 1
ATOM 567 C CA . GLN A 1 73 ? -6.998 15.821 10.065 1.00 93.31 73 GLN A CA 1
ATOM 568 C C . GLN A 1 73 ? -6.885 16.663 11.358 1.00 93.31 73 GLN A C 1
ATOM 570 O O . GLN A 1 73 ? -7.847 17.272 11.815 1.00 93.31 73 GLN A O 1
ATOM 575 N N . GLY A 1 74 ? -5.688 16.705 11.954 1.00 91.81 74 GLY A N 1
ATOM 576 C CA . GLY A 1 74 ? -5.417 17.409 13.212 1.00 91.81 74 GLY A CA 1
ATOM 577 C C . GLY A 1 74 ? -5.644 16.579 14.481 1.00 91.81 74 GLY A C 1
ATOM 578 O O . GLY A 1 74 ? -5.237 17.017 15.556 1.00 91.81 74 GLY A O 1
ATOM 579 N N . GLU A 1 75 ? -6.213 15.378 14.378 1.00 96.25 75 GLU A N 1
ATOM 580 C CA . GLU A 1 75 ? -6.427 14.477 15.511 1.00 96.25 75 GLU A CA 1
ATOM 581 C C . GLU A 1 75 ? -5.226 13.532 15.697 1.00 96.25 75 GLU A C 1
ATOM 583 O O . GLU A 1 75 ? -4.845 12.829 14.754 1.00 96.25 75 GLU A O 1
ATOM 588 N N . PRO A 1 76 ? -4.595 13.494 16.887 1.00 96.06 76 PRO A N 1
ATOM 589 C CA . PRO A 1 76 ? -3.549 12.524 17.177 1.00 96.06 76 PRO A CA 1
ATOM 590 C C . PRO A 1 76 ? -4.160 11.136 17.400 1.00 96.06 76 PRO A C 1
ATOM 592 O O . PRO A 1 76 ? -5.016 10.953 18.262 1.00 96.06 76 PRO A O 1
ATOM 595 N N . VAL A 1 77 ? -3.676 10.148 16.652 1.00 96.00 77 VAL A N 1
ATOM 596 C CA . VAL A 1 77 ? -4.112 8.748 16.721 1.00 96.00 77 VAL A CA 1
ATOM 597 C C . VAL A 1 77 ? -2.889 7.859 16.906 1.00 96.00 77 VAL A C 1
ATOM 599 O O . VAL A 1 77 ? -1.838 8.112 16.315 1.00 96.00 77 VAL A O 1
ATOM 602 N N . TYR A 1 78 ? -3.014 6.814 17.720 1.00 94.75 78 TYR A N 1
ATOM 603 C CA . TYR A 1 78 ? -1.987 5.788 17.880 1.00 94.75 78 TYR A CA 1
ATOM 604 C C . TYR A 1 78 ? -2.519 4.445 17.385 1.00 94.75 78 TYR A C 1
ATOM 606 O O . TYR A 1 78 ? -3.649 4.078 17.689 1.00 94.75 78 TYR A O 1
ATOM 614 N N . PHE A 1 79 ? -1.710 3.732 16.605 1.00 94.19 79 PHE A N 1
ATOM 615 C CA . PHE A 1 79 ? -2.041 2.416 16.071 1.00 94.19 79 PHE A CA 1
ATOM 616 C C . PHE A 1 79 ? -1.228 1.347 16.789 1.00 94.19 79 PHE A C 1
ATOM 618 O O . PHE A 1 79 ? -0.016 1.266 16.574 1.00 94.19 79 PHE A O 1
ATOM 625 N N . ASP A 1 80 ? -1.889 0.513 17.588 1.00 93.62 80 ASP A N 1
ATOM 626 C CA . ASP A 1 80 ? -1.270 -0.639 18.239 1.00 93.62 80 ASP A CA 1
ATOM 627 C C . ASP A 1 80 ? -1.137 -1.821 17.273 1.00 93.62 80 ASP A C 1
ATOM 629 O O . ASP A 1 80 ? -2.077 -2.244 16.598 1.00 93.62 80 ASP A O 1
ATOM 633 N N . LEU A 1 81 ? 0.061 -2.387 17.203 1.00 93.19 81 LEU A N 1
ATOM 634 C CA . LEU A 1 81 ? 0.402 -3.484 16.311 1.00 93.19 81 LEU A CA 1
ATOM 635 C C . LEU A 1 81 ? 0.817 -4.700 17.131 1.00 93.19 81 LEU A C 1
ATOM 637 O O . LEU A 1 81 ? 1.637 -4.611 18.048 1.00 93.19 81 LEU A O 1
ATOM 641 N N . ALA A 1 82 ? 0.267 -5.855 16.768 1.00 92.12 82 ALA A N 1
ATOM 642 C CA . ALA A 1 82 ? 0.764 -7.136 17.240 1.00 92.12 82 ALA A CA 1
ATOM 643 C C . ALA A 1 82 ? 2.158 -7.403 16.666 1.00 92.12 82 ALA A C 1
ATOM 645 O O . ALA A 1 82 ? 3.051 -7.773 17.417 1.00 92.12 82 ALA A O 1
ATOM 646 N N . ASP A 1 83 ? 2.329 -7.167 15.362 1.00 91.19 83 ASP A N 1
ATOM 647 C CA . ASP A 1 83 ? 3.576 -7.380 14.631 1.00 91.19 83 ASP A CA 1
ATOM 648 C C . ASP A 1 83 ? 3.646 -6.458 13.402 1.00 91.19 83 ASP A C 1
ATOM 650 O O . ASP A 1 83 ? 2.620 -6.034 12.856 1.00 91.19 83 ASP A O 1
ATOM 654 N N . ARG A 1 84 ? 4.864 -6.195 12.923 1.00 93.12 84 ARG A N 1
ATOM 655 C CA . ARG A 1 84 ? 5.137 -5.481 11.669 1.00 93.12 84 ARG A CA 1
ATOM 656 C C . ARG A 1 84 ? 6.320 -6.102 10.939 1.00 93.12 84 ARG A C 1
ATOM 658 O O . ARG A 1 84 ? 7.356 -6.347 11.551 1.00 93.12 84 ARG A O 1
ATOM 665 N N . ILE A 1 85 ? 6.194 -6.262 9.623 1.00 91.88 85 ILE A N 1
ATOM 666 C CA . ILE A 1 85 ? 7.302 -6.599 8.718 1.00 91.88 85 ILE A CA 1
ATOM 667 C C . ILE A 1 85 ? 7.448 -5.497 7.674 1.00 91.88 85 ILE A C 1
ATOM 669 O O . ILE A 1 85 ? 6.462 -5.024 7.112 1.00 91.88 85 ILE A O 1
ATOM 673 N N . LEU A 1 86 ? 8.687 -5.109 7.393 1.00 92.19 86 LEU A N 1
ATOM 674 C CA . LEU A 1 86 ? 9.028 -4.147 6.355 1.00 92.19 86 LEU A CA 1
ATOM 675 C C . LEU A 1 86 ? 9.810 -4.866 5.243 1.00 92.19 86 LEU A C 1
ATOM 677 O O . LEU A 1 86 ? 10.712 -5.654 5.519 1.00 92.19 86 LEU A O 1
ATOM 681 N N . VAL A 1 87 ? 9.478 -4.608 3.981 1.00 91.31 87 VAL A N 1
ATOM 682 C CA . VAL A 1 87 ? 10.150 -5.205 2.813 1.00 91.31 87 VAL A CA 1
ATOM 683 C C . VAL A 1 87 ? 10.446 -4.106 1.803 1.00 91.31 87 VAL A C 1
ATOM 685 O O . VAL A 1 87 ? 9.626 -3.214 1.605 1.00 91.31 87 VAL A O 1
ATOM 688 N N . ALA A 1 88 ? 11.602 -4.153 1.149 1.00 92.62 88 ALA A N 1
ATOM 689 C CA . ALA A 1 88 ? 11.878 -3.303 -0.006 1.00 92.62 88 ALA A CA 1
ATOM 690 C C . ALA A 1 88 ? 11.926 -4.142 -1.279 1.00 92.62 88 ALA A C 1
ATOM 692 O O . ALA A 1 88 ? 12.485 -5.241 -1.292 1.00 92.62 88 ALA A O 1
ATOM 693 N N . PHE A 1 89 ? 11.364 -3.601 -2.354 1.00 93.19 89 PHE A N 1
ATOM 694 C CA . PHE A 1 89 ? 11.394 -4.226 -3.666 1.00 93.19 89 PHE A CA 1
ATOM 695 C C . PHE A 1 89 ? 12.116 -3.349 -4.675 1.00 93.19 89 PHE A C 1
ATOM 697 O O . PHE A 1 89 ? 11.788 -2.173 -4.839 1.00 93.19 89 PHE A O 1
ATOM 704 N N . ASP A 1 90 ? 13.030 -3.963 -5.409 1.00 91.31 90 ASP A N 1
ATOM 705 C CA . ASP A 1 90 ? 13.596 -3.437 -6.637 1.00 91.31 90 ASP A CA 1
ATOM 706 C C . ASP A 1 90 ? 12.713 -3.787 -7.836 1.00 91.31 90 ASP A C 1
ATOM 708 O O . ASP A 1 90 ? 11.912 -4.728 -7.816 1.00 91.31 90 ASP A O 1
ATOM 712 N N . SER A 1 91 ? 12.909 -3.062 -8.932 1.00 83.94 91 SER A N 1
ATOM 713 C CA . SER A 1 91 ? 12.417 -3.522 -10.228 1.00 83.94 91 SER A CA 1
ATOM 714 C C . SER A 1 91 ? 13.183 -4.777 -10.655 1.00 83.94 91 SER A C 1
ATOM 716 O O . SER A 1 91 ? 14.393 -4.869 -10.471 1.00 83.94 91 SER A O 1
ATOM 718 N N . VAL A 1 92 ? 12.518 -5.738 -11.300 1.00 79.56 92 VAL A N 1
ATOM 719 C CA . VAL A 1 92 ? 13.221 -6.900 -11.881 1.00 79.56 92 VAL A CA 1
ATOM 720 C C . VAL A 1 92 ? 14.244 -6.470 -12.942 1.00 79.56 92 VAL A C 1
ATOM 722 O O . VAL A 1 92 ? 15.311 -7.073 -13.054 1.00 79.56 92 VAL A O 1
ATOM 725 N N . ASN A 1 93 ? 13.949 -5.396 -13.680 1.00 80.81 93 ASN A N 1
ATOM 726 C CA . ASN A 1 93 ? 14.757 -4.939 -14.813 1.00 80.81 93 ASN A CA 1
ATOM 727 C C . ASN A 1 93 ? 15.751 -3.824 -14.455 1.00 80.81 93 ASN A C 1
ATOM 729 O O . ASN A 1 93 ? 16.590 -3.467 -15.281 1.00 80.81 93 ASN A O 1
ATOM 733 N N . HIS A 1 94 ? 15.665 -3.258 -13.248 1.00 75.44 94 HIS A N 1
ATOM 734 C CA . HIS A 1 94 ? 16.482 -2.120 -12.827 1.00 75.44 94 HIS A CA 1
ATOM 735 C C . HIS A 1 94 ? 16.919 -2.281 -11.371 1.00 75.44 94 HIS A C 1
ATOM 737 O O . HIS A 1 94 ? 16.121 -2.660 -10.523 1.00 75.44 94 HIS A O 1
ATOM 743 N N . ALA A 1 95 ? 18.166 -1.933 -11.055 1.00 80.44 95 ALA A N 1
ATOM 744 C CA . ALA A 1 95 ? 18.713 -2.013 -9.696 1.00 80.44 95 ALA A CA 1
ATOM 745 C C . ALA A 1 95 ? 18.256 -0.852 -8.779 1.00 80.44 95 ALA A C 1
ATOM 747 O O . ALA A 1 95 ? 19.022 -0.378 -7.946 1.00 80.44 95 ALA A O 1
ATOM 748 N N . GLU A 1 96 ? 17.030 -0.362 -8.965 1.00 88.00 96 GLU A N 1
ATOM 749 C CA . GLU A 1 96 ? 16.446 0.743 -8.205 1.00 88.00 96 GLU A CA 1
ATOM 750 C C . GLU A 1 96 ? 15.302 0.217 -7.332 1.00 88.00 96 GLU A C 1
ATOM 752 O O . GLU A 1 96 ? 14.416 -0.482 -7.838 1.00 88.00 96 GLU A O 1
ATOM 757 N N . THR A 1 97 ? 15.267 0.612 -6.057 1.00 91.94 97 THR A N 1
ATOM 758 C CA . THR A 1 97 ? 14.159 0.286 -5.152 1.00 91.94 97 THR A CA 1
ATOM 759 C C . THR A 1 97 ? 12.900 1.034 -5.571 1.00 91.94 97 THR A C 1
ATOM 761 O O . THR A 1 97 ? 12.809 2.257 -5.471 1.00 91.94 97 THR A O 1
ATOM 764 N N . VAL A 1 98 ? 11.906 0.288 -6.035 1.00 93.38 98 VAL A N 1
ATOM 765 C CA . VAL A 1 98 ? 10.636 0.788 -6.564 1.00 93.38 98 VAL A CA 1
ATOM 766 C C . VAL A 1 98 ? 9.656 1.116 -5.450 1.00 93.38 98 VAL A C 1
ATOM 768 O O . VAL A 1 98 ? 8.931 2.106 -5.543 1.00 93.38 98 VAL A O 1
ATOM 771 N N . VAL A 1 99 ? 9.592 0.275 -4.421 1.00 95.12 99 VAL A N 1
ATOM 772 C CA . VAL A 1 99 ? 8.553 0.380 -3.399 1.00 95.12 99 VAL A CA 1
ATOM 773 C C . VAL A 1 99 ? 9.015 -0.185 -2.068 1.00 95.12 99 VAL A C 1
ATOM 775 O O . VAL A 1 99 ? 9.702 -1.206 -2.010 1.00 95.12 99 VAL A O 1
ATOM 778 N N . HIS A 1 100 ? 8.613 0.495 -0.998 1.00 94.12 100 HIS A N 1
ATOM 779 C CA . HIS A 1 100 ? 8.702 -0.024 0.358 1.00 94.12 100 HIS A CA 1
ATOM 780 C C . HIS A 1 100 ? 7.333 -0.536 0.783 1.00 94.12 100 HIS A C 1
ATOM 782 O O . HIS A 1 100 ? 6.341 0.185 0.711 1.00 94.12 100 HIS A O 1
ATOM 788 N N . LEU A 1 101 ? 7.303 -1.780 1.232 1.00 94.06 101 LEU A N 1
ATOM 789 C CA . LEU A 1 101 ? 6.133 -2.467 1.731 1.00 94.06 101 LEU A CA 1
ATOM 790 C C . LEU A 1 101 ? 6.170 -2.509 3.259 1.00 94.06 101 LEU A C 1
ATOM 792 O O . LEU A 1 101 ? 7.176 -2.917 3.841 1.00 94.06 101 LEU A O 1
ATOM 796 N N . LYS A 1 102 ? 5.066 -2.142 3.908 1.00 94.62 102 LYS A N 1
ATOM 797 C CA . LYS A 1 102 ? 4.852 -2.322 5.348 1.00 94.62 102 LYS A CA 1
ATOM 798 C C . LYS A 1 102 ? 3.662 -3.242 5.551 1.00 94.62 102 LYS A C 1
ATOM 800 O O . LYS A 1 102 ? 2.551 -2.904 5.161 1.00 94.62 102 LYS A O 1
ATOM 805 N N . ILE A 1 103 ? 3.902 -4.407 6.136 1.00 94.81 103 ILE A N 1
ATOM 806 C CA . ILE A 1 103 ? 2.872 -5.391 6.453 1.00 94.81 103 ILE A CA 1
ATOM 807 C C . ILE A 1 103 ? 2.626 -5.301 7.951 1.00 94.81 103 ILE A C 1
ATOM 809 O O . ILE A 1 103 ? 3.418 -5.792 8.758 1.00 94.81 103 ILE A O 1
ATOM 813 N N . ASP A 1 104 ? 1.529 -4.652 8.304 1.00 95.31 104 ASP A N 1
ATOM 814 C CA . ASP A 1 104 ? 1.104 -4.439 9.675 1.00 95.31 104 ASP A CA 1
ATOM 815 C C . ASP A 1 104 ? 0.081 -5.493 10.074 1.00 95.31 104 ASP A C 1
ATOM 817 O O . ASP A 1 104 ? -0.870 -5.779 9.340 1.00 95.31 104 ASP A O 1
ATOM 821 N N . ARG A 1 105 ? 0.236 -6.024 11.284 1.00 94.25 105 ARG A N 1
ATOM 822 C CA . ARG A 1 105 ? -0.793 -6.803 11.958 1.00 94.25 105 ARG A CA 1
ATOM 823 C C . ARG A 1 105 ? -1.347 -6.004 13.132 1.00 94.25 105 ARG A C 1
ATOM 825 O O . ARG A 1 105 ? -0.691 -5.947 14.172 1.00 94.25 105 ARG A O 1
ATOM 832 N N . PRO A 1 106 ? -2.546 -5.419 13.000 1.00 94.12 106 PRO A N 1
ATOM 833 C CA . PRO A 1 106 ? -3.263 -4.847 14.132 1.00 94.12 106 PRO A CA 1
ATOM 834 C C . PRO A 1 106 ? -3.549 -5.891 15.215 1.00 94.12 106 PRO A C 1
ATOM 836 O O . PRO A 1 106 ? -3.563 -7.100 14.948 1.00 94.12 106 PRO A O 1
ATOM 839 N N . LEU A 1 107 ? -3.859 -5.428 16.426 1.00 90.44 107 LEU A N 1
ATOM 840 C CA . LEU A 1 107 ? -4.516 -6.285 17.411 1.00 90.44 107 LEU A CA 1
ATOM 841 C C . LEU A 1 107 ? -5.863 -6.772 16.842 1.00 90.44 107 LEU A C 1
ATOM 843 O O . LEU A 1 107 ? -6.596 -6.013 16.210 1.00 90.44 107 LEU A O 1
ATOM 847 N N . VAL A 1 108 ? -6.191 -8.055 17.034 1.00 84.62 108 VAL A N 1
ATOM 848 C CA . VAL A 1 108 ? -7.364 -8.694 16.393 1.00 84.62 108 VAL A CA 1
ATOM 849 C C . VAL A 1 108 ? -8.671 -7.969 16.734 1.00 84.62 108 VAL A C 1
ATOM 851 O O . VAL A 1 108 ? -9.522 -7.787 15.869 1.00 84.62 108 VAL A O 1
ATOM 854 N N . ASN A 1 109 ? -8.821 -7.514 17.978 1.00 90.88 109 ASN A N 1
ATOM 855 C CA . ASN A 1 109 ? -9.992 -6.773 18.450 1.00 90.88 109 ASN A CA 1
ATOM 856 C C . ASN A 1 109 ? -10.071 -5.329 17.921 1.00 90.88 109 ASN A C 1
ATOM 858 O O . ASN A 1 109 ? -11.105 -4.693 18.092 1.00 90.88 109 ASN A O 1
ATOM 862 N N . GLU A 1 110 ? -9.017 -4.827 17.280 1.00 94.00 110 GLU A N 1
ATOM 863 C CA . GLU A 1 110 ? -8.919 -3.451 16.781 1.00 94.00 110 GLU A CA 1
ATOM 864 C C . GLU A 1 110 ? -8.853 -3.378 15.255 1.00 94.00 110 GLU A C 1
ATOM 866 O O . GLU A 1 110 ? -8.882 -2.287 14.694 1.00 94.00 110 GLU A O 1
ATOM 871 N N . PHE A 1 111 ? -8.779 -4.515 14.555 1.00 95.12 111 PHE A N 1
ATOM 872 C CA . PHE A 1 111 ? -8.552 -4.538 13.109 1.00 95.12 111 PHE A CA 1
ATOM 873 C C . PHE A 1 111 ? -9.548 -3.666 12.333 1.00 95.12 111 PHE A C 1
ATOM 875 O O . PHE A 1 111 ? -9.147 -2.852 11.504 1.00 95.12 111 PHE A O 1
ATOM 882 N N . ASN A 1 112 ? -10.844 -3.797 12.625 1.00 95.88 112 ASN A N 1
ATOM 883 C CA . ASN A 1 112 ? -11.885 -3.037 11.931 1.00 95.88 112 ASN A CA 1
ATOM 884 C C . ASN A 1 112 ? -11.821 -1.538 12.245 1.00 95.88 112 ASN A C 1
ATOM 886 O O . ASN A 1 112 ? -12.020 -0.715 11.355 1.00 95.88 112 ASN A O 1
ATOM 890 N N . GLU A 1 113 ? -11.527 -1.178 13.493 1.00 96.50 113 GLU A N 1
ATOM 891 C CA . GLU A 1 113 ? -11.378 0.222 13.888 1.00 96.50 113 GLU A CA 1
ATOM 892 C C . GLU A 1 113 ? -10.144 0.842 13.228 1.00 96.50 113 GLU A C 1
ATOM 894 O O . GLU A 1 113 ? -10.233 1.901 12.603 1.00 96.50 113 GLU A O 1
ATOM 899 N N . GLN A 1 114 ? -9.008 0.145 13.269 1.00 97.12 114 GLN A N 1
ATOM 900 C CA . GLN A 1 114 ? -7.806 0.591 12.584 1.00 97.12 114 GLN A CA 1
ATOM 901 C C . GLN A 1 114 ? -8.025 0.682 11.071 1.00 97.12 114 GLN A C 1
ATOM 903 O O . GLN A 1 114 ? -7.524 1.621 10.468 1.00 97.12 114 GLN A O 1
ATOM 908 N N . ALA A 1 115 ? -8.813 -0.201 10.448 1.00 97.06 115 ALA A N 1
ATOM 909 C CA . ALA A 1 115 ? -9.119 -0.123 9.016 1.00 97.06 115 ALA A CA 1
ATOM 910 C C . ALA A 1 115 ? -9.798 1.206 8.652 1.00 97.06 115 ALA A C 1
ATOM 912 O O . ALA A 1 115 ? -9.387 1.866 7.697 1.00 97.06 115 ALA A O 1
ATOM 913 N N . VAL A 1 116 ? -10.780 1.631 9.454 1.00 97.00 116 VAL A N 1
ATOM 914 C CA . VAL A 1 116 ? -11.461 2.925 9.288 1.00 97.00 116 VAL A CA 1
ATOM 915 C C . VAL A 1 116 ? -10.477 4.081 9.464 1.00 97.00 116 VAL A C 1
ATOM 917 O O . VAL A 1 116 ? -10.462 5.015 8.661 1.00 97.00 116 VAL A O 1
ATOM 920 N N . TRP A 1 117 ? -9.619 4.021 10.482 1.00 97.38 117 TRP A N 1
ATOM 921 C CA . TRP A 1 117 ? -8.616 5.059 10.716 1.00 97.38 117 TRP A CA 1
ATOM 922 C C . TRP A 1 117 ? -7.529 5.110 9.640 1.00 97.38 117 TRP A C 1
ATOM 924 O O . TRP A 1 117 ? -7.091 6.201 9.282 1.00 97.38 117 TRP A O 1
ATOM 934 N N . ARG A 1 118 ? -7.120 3.971 9.071 1.00 97.00 118 ARG A N 1
ATOM 935 C CA . ARG A 1 118 ? -6.182 3.924 7.940 1.00 97.00 118 ARG A CA 1
ATOM 936 C C . ARG A 1 118 ? -6.804 4.508 6.679 1.00 97.00 118 ARG A C 1
ATOM 938 O O . ARG A 1 118 ? -6.134 5.266 5.988 1.00 97.00 118 ARG A O 1
ATOM 945 N N . GLU A 1 119 ? -8.076 4.227 6.402 1.00 97.19 119 GLU A N 1
ATOM 946 C CA . GLU A 1 119 ? -8.797 4.878 5.300 1.00 97.19 119 GLU A CA 1
ATOM 947 C C . GLU A 1 119 ? -8.841 6.402 5.500 1.00 97.19 119 GLU A C 1
ATOM 949 O O . GLU A 1 119 ? -8.476 7.149 4.595 1.00 97.19 119 GLU A O 1
ATOM 954 N N . ARG A 1 120 ? -9.174 6.877 6.709 1.00 97.56 120 ARG A N 1
ATOM 955 C CA . ARG A 1 120 ? -9.142 8.316 7.038 1.00 97.56 120 ARG A CA 1
ATOM 956 C C . ARG A 1 120 ? -7.753 8.929 6.893 1.00 97.56 120 ARG A C 1
ATOM 958 O O . ARG A 1 120 ? -7.629 10.029 6.366 1.00 97.56 120 ARG A O 1
ATOM 965 N N . MET A 1 121 ? -6.712 8.224 7.333 1.00 96.50 121 MET A N 1
ATOM 966 C CA . MET A 1 121 ? -5.323 8.655 7.174 1.00 96.50 121 MET A CA 1
ATOM 967 C C . MET A 1 121 ? -4.965 8.844 5.697 1.00 96.50 121 MET A C 1
ATOM 969 O O . MET A 1 121 ? -4.361 9.849 5.333 1.00 96.50 121 MET A O 1
ATOM 973 N N . LEU A 1 122 ? -5.359 7.902 4.838 1.00 96.88 122 LEU A N 1
ATOM 974 C CA . LEU A 1 122 ? -5.137 7.991 3.395 1.00 96.88 122 LEU A CA 1
ATOM 975 C C . LEU A 1 122 ? -5.941 9.133 2.771 1.00 96.88 122 LEU A C 1
ATOM 977 O O . LEU A 1 122 ? -5.411 9.858 1.932 1.00 96.88 122 LEU A O 1
ATOM 981 N N . GLN A 1 123 ? -7.182 9.343 3.210 1.00 97.62 123 GLN A N 1
ATOM 982 C CA . GLN A 1 123 ? -7.990 10.469 2.747 1.00 97.62 123 GLN A CA 1
ATOM 983 C C . GLN A 1 123 ? -7.338 11.808 3.118 1.00 97.62 123 GLN A C 1
ATOM 985 O O . GLN A 1 123 ? -7.180 12.663 2.257 1.00 97.62 123 GLN A O 1
ATOM 990 N N . ASP A 1 124 ? -6.856 11.957 4.353 1.00 96.12 124 ASP A N 1
ATOM 991 C CA . ASP A 1 124 ? -6.115 13.143 4.805 1.00 96.12 124 ASP A CA 1
ATOM 992 C C . ASP A 1 124 ? -4.834 13.381 3.980 1.00 96.12 124 ASP A C 1
ATOM 994 O O . ASP A 1 124 ? -4.503 14.511 3.616 1.00 96.12 124 ASP A O 1
ATOM 998 N N . VAL A 1 125 ? -4.109 12.314 3.624 1.00 94.06 125 VAL A N 1
ATOM 999 C CA . VAL A 1 125 ? -2.955 12.404 2.713 1.00 94.06 125 VAL A CA 1
ATOM 1000 C C . VAL A 1 125 ? -3.378 12.864 1.315 1.00 94.06 125 VAL A C 1
ATOM 1002 O O . VAL A 1 125 ? -2.705 13.727 0.742 1.00 94.06 125 VAL A O 1
ATOM 1005 N N . ALA A 1 126 ? -4.463 12.314 0.769 1.00 95.44 126 ALA A N 1
ATOM 1006 C CA . ALA A 1 126 ? -4.982 12.663 -0.550 1.00 95.44 126 ALA A CA 1
ATOM 1007 C C . ALA A 1 126 ? -5.441 14.131 -0.602 1.00 95.44 126 ALA A C 1
ATOM 1009 O O . ALA A 1 126 ? -4.988 14.879 -1.474 1.00 95.44 126 ALA A O 1
ATOM 1010 N N . ASP A 1 127 ? -6.218 14.567 0.392 1.00 95.56 127 ASP A N 1
ATOM 1011 C CA . ASP A 1 127 ? -6.747 15.928 0.522 1.00 95.56 127 ASP A CA 1
ATOM 1012 C C . ASP A 1 127 ? -5.616 16.962 0.584 1.00 95.56 127 ASP A C 1
ATOM 1014 O O . ASP A 1 127 ? -5.581 17.905 -0.210 1.00 95.56 127 ASP A O 1
ATOM 1018 N N . ARG A 1 128 ? -4.624 16.755 1.464 1.00 92.56 128 ARG A N 1
ATOM 1019 C CA . ARG A 1 128 ? -3.452 17.648 1.571 1.00 92.56 128 ARG A CA 1
ATOM 1020 C C . ARG A 1 128 ? -2.593 17.671 0.312 1.00 92.56 128 ARG A C 1
ATOM 1022 O O . ARG A 1 128 ? -1.872 18.640 0.080 1.00 92.56 128 ARG A O 1
ATOM 1029 N N . SER A 1 129 ? -2.641 16.603 -0.476 1.00 90.94 129 SER A N 1
ATOM 1030 C CA . SER A 1 129 ? -1.887 16.482 -1.723 1.00 90.94 129 SER A CA 1
ATOM 1031 C C . SER A 1 129 ? -2.675 16.970 -2.943 1.00 90.94 129 SER A C 1
ATOM 1033 O O . SER A 1 129 ? -2.116 16.994 -4.038 1.00 90.94 129 SER A O 1
ATOM 1035 N N . GLY A 1 130 ? -3.949 17.350 -2.781 1.00 93.94 130 GLY A N 1
ATOM 1036 C CA . GLY A 1 130 ? -4.818 17.769 -3.881 1.00 93.94 130 GLY A CA 1
ATOM 1037 C C . GLY A 1 130 ? -5.070 16.662 -4.909 1.00 93.94 130 GLY A C 1
ATOM 1038 O O . GLY A 1 130 ? -5.163 16.941 -6.105 1.00 93.94 130 GLY A O 1
ATOM 1039 N N . VAL A 1 131 ? -5.123 15.404 -4.465 1.00 95.00 131 VAL A N 1
ATOM 1040 C CA . VAL A 1 131 ? -5.372 14.232 -5.319 1.00 95.00 131 VAL A CA 1
ATOM 1041 C C . VAL A 1 131 ? -6.531 13.403 -4.778 1.00 95.00 131 VAL A C 1
ATOM 1043 O O . VAL A 1 131 ? -6.980 13.601 -3.655 1.00 95.00 131 VAL A O 1
ATOM 1046 N N . VAL A 1 132 ? -7.022 12.469 -5.587 1.00 95.19 132 VAL A N 1
ATOM 1047 C CA . VAL A 1 132 ? -8.127 11.583 -5.209 1.00 95.19 132 VAL A CA 1
ATOM 1048 C C . VAL A 1 132 ? -7.584 10.321 -4.540 1.00 95.19 132 VAL A C 1
ATOM 1050 O O . VAL A 1 132 ? -6.574 9.764 -4.976 1.00 95.19 132 VAL A O 1
ATOM 1053 N N . LEU A 1 133 ? -8.269 9.881 -3.482 1.00 97.50 133 LEU A N 1
ATOM 1054 C CA . LEU A 1 133 ? -8.137 8.538 -2.932 1.00 97.50 133 LEU A CA 1
ATOM 1055 C C . LEU A 1 133 ? -9.026 7.592 -3.741 1.00 97.50 133 LEU A C 1
ATOM 1057 O O . LEU A 1 133 ? -10.251 7.635 -3.634 1.00 97.50 133 LEU A O 1
ATOM 1061 N N . ASP A 1 134 ? -8.414 6.728 -4.539 1.00 97.19 134 ASP A N 1
ATOM 1062 C CA . ASP A 1 134 ? -9.147 5.704 -5.274 1.00 97.19 134 ASP A CA 1
ATOM 1063 C C . ASP A 1 134 ? -9.355 4.480 -4.375 1.00 97.19 134 ASP A C 1
ATOM 1065 O O . ASP A 1 134 ? -8.411 3.985 -3.756 1.00 97.19 134 ASP A O 1
ATOM 1069 N N . ARG A 1 135 ? -10.589 3.969 -4.326 1.00 97.31 135 ARG A N 1
ATOM 1070 C CA . ARG A 1 135 ? -10.973 2.772 -3.565 1.00 97.31 135 ARG A CA 1
ATOM 1071 C C . ARG A 1 135 ? -11.503 1.697 -4.506 1.00 97.31 135 ARG A C 1
ATOM 1073 O O . ARG A 1 135 ? -12.356 1.963 -5.349 1.00 97.31 135 ARG A O 1
ATOM 1080 N N . SER A 1 136 ? -11.055 0.462 -4.315 1.00 96.12 136 SER A N 1
ATOM 1081 C CA . SER A 1 136 ? -11.568 -0.716 -5.018 1.00 96.12 136 SER A CA 1
ATOM 1082 C C . SER A 1 136 ? -11.621 -1.940 -4.101 1.00 96.12 136 SER A C 1
ATOM 1084 O O . SER A 1 136 ? -10.940 -2.001 -3.078 1.00 96.12 136 SER A O 1
ATOM 1086 N N . SER A 1 137 ? -12.431 -2.929 -4.468 1.00 95.31 137 SER A N 1
ATOM 1087 C CA . SER A 1 137 ? -12.523 -4.219 -3.774 1.00 95.31 137 SER A CA 1
ATOM 1088 C C . SER A 1 137 ? -12.283 -5.326 -4.795 1.00 95.31 137 SER A C 1
ATOM 1090 O O . SER A 1 137 ? -13.239 -5.845 -5.370 1.00 95.31 137 SER A O 1
ATOM 1092 N N . PRO A 1 138 ? -11.012 -5.632 -5.110 1.00 91.25 138 PRO A N 1
ATOM 1093 C CA . PRO A 1 138 ? -10.683 -6.483 -6.247 1.00 91.25 138 PRO A CA 1
ATOM 1094 C C . PRO A 1 138 ? -11.086 -7.953 -6.027 1.00 91.25 138 PRO A C 1
ATOM 1096 O O . PRO A 1 138 ? -11.239 -8.690 -6.996 1.00 91.25 138 PRO A O 1
ATOM 1099 N N . ARG A 1 139 ? -11.305 -8.364 -4.771 1.00 91.12 139 ARG A N 1
ATOM 1100 C CA . ARG A 1 139 ? -11.970 -9.615 -4.381 1.00 91.12 139 ARG A CA 1
ATOM 1101 C C . ARG A 1 139 ? -12.612 -9.476 -2.996 1.00 91.12 139 ARG A C 1
ATOM 1103 O O . ARG A 1 139 ? -12.337 -8.512 -2.282 1.00 91.12 139 ARG A O 1
ATOM 1110 N N . ALA A 1 140 ? -13.445 -10.442 -2.608 1.00 90.81 140 ALA A N 1
ATOM 1111 C CA . ALA A 1 140 ? -14.000 -10.504 -1.254 1.00 90.81 140 ALA A CA 1
ATOM 1112 C C . ALA A 1 140 ? -12.877 -10.541 -0.201 1.00 90.81 140 ALA A C 1
ATOM 1114 O O . ALA A 1 140 ? -11.840 -11.157 -0.427 1.00 90.81 140 ALA A O 1
ATOM 1115 N N . GLY A 1 141 ? -13.067 -9.842 0.920 1.00 90.88 141 GLY A N 1
ATOM 1116 C CA . GLY A 1 141 ? -12.072 -9.765 1.997 1.00 90.88 141 GLY A CA 1
ATOM 1117 C C . GLY A 1 141 ? -10.881 -8.836 1.722 1.00 90.88 141 GLY A C 1
ATOM 1118 O O . GLY A 1 141 ? -10.145 -8.526 2.655 1.00 90.88 141 GLY A O 1
ATOM 1119 N N . ILE A 1 142 ? -10.706 -8.325 0.493 1.00 94.38 142 ILE A N 1
ATOM 1120 C CA . ILE A 1 142 ? -9.671 -7.337 0.161 1.00 94.38 142 ILE A CA 1
ATOM 1121 C C . ILE A 1 142 ? -10.294 -5.989 -0.202 1.00 94.38 142 ILE A C 1
ATOM 1123 O O . ILE A 1 142 ? -11.132 -5.884 -1.097 1.00 94.38 142 ILE A O 1
ATOM 1127 N N . THR A 1 143 ? -9.801 -4.927 0.431 1.00 97.19 143 THR A N 1
ATOM 1128 C CA . THR A 1 143 ? -10.005 -3.547 -0.033 1.00 97.19 143 THR A CA 1
ATOM 1129 C C . THR A 1 143 ? -8.660 -2.933 -0.396 1.00 97.19 143 THR A C 1
ATOM 1131 O O . THR A 1 143 ? -7.720 -3.006 0.390 1.00 97.19 143 THR A O 1
ATOM 1134 N N . LEU A 1 144 ? -8.570 -2.336 -1.583 1.00 97.56 144 LEU A N 1
ATOM 1135 C CA . LEU A 1 144 ? -7.388 -1.645 -2.081 1.00 97.56 144 LEU A CA 1
ATOM 1136 C C . LEU A 1 144 ? -7.676 -0.149 -2.196 1.00 97.56 144 LEU A C 1
ATOM 1138 O O . LEU A 1 144 ? -8.611 0.265 -2.883 1.00 97.56 144 LEU A O 1
ATOM 1142 N N . PHE A 1 145 ? -6.820 0.640 -1.565 1.00 98.19 145 PHE A N 1
ATOM 1143 C CA . PHE A 1 145 ? -6.780 2.088 -1.664 1.00 98.19 145 PHE A CA 1
ATOM 1144 C C . PHE A 1 145 ? -5.519 2.521 -2.403 1.00 98.19 145 PHE A C 1
ATOM 1146 O O . PHE A 1 145 ? -4.438 1.994 -2.130 1.00 98.19 145 PHE A O 1
ATOM 1153 N N . THR A 1 146 ? -5.623 3.495 -3.301 1.00 97.25 146 THR A N 1
ATOM 1154 C CA . THR A 1 146 ? -4.467 4.049 -4.015 1.00 97.25 146 THR A CA 1
ATOM 1155 C C . THR A 1 146 ? -4.528 5.567 -4.083 1.00 97.25 146 THR A C 1
ATOM 1157 O O . THR A 1 146 ? -5.562 6.144 -4.403 1.00 97.25 146 THR A O 1
ATOM 1160 N N . ILE A 1 147 ? -3.391 6.207 -3.828 1.00 95.94 147 ILE A N 1
ATOM 1161 C CA . ILE A 1 147 ? -3.168 7.645 -3.956 1.00 95.94 147 ILE A CA 1
ATOM 1162 C C . ILE A 1 147 ? -2.034 7.827 -4.954 1.00 95.94 147 ILE A C 1
ATOM 1164 O O . ILE A 1 147 ? -0.919 7.354 -4.733 1.00 95.94 147 ILE A O 1
ATOM 1168 N N . ASN A 1 148 ? -2.296 8.542 -6.041 1.00 95.00 148 ASN A N 1
ATOM 1169 C CA . ASN A 1 148 ? -1.298 8.812 -7.068 1.00 95.00 148 ASN A CA 1
ATOM 1170 C C . ASN A 1 148 ? -1.113 10.310 -7.244 1.00 95.00 148 ASN A C 1
ATOM 1172 O O . ASN A 1 148 ? -2.079 11.037 -7.474 1.00 95.00 148 ASN A O 1
ATOM 1176 N N . LYS A 1 149 ? 0.137 10.776 -7.178 1.00 91.69 149 LYS A N 1
ATOM 1177 C CA . LYS A 1 149 ? 0.433 12.186 -7.420 1.00 91.69 149 LYS A CA 1
ATOM 1178 C C . LYS A 1 149 ? 0.143 12.566 -8.867 1.00 91.69 149 LYS A C 1
ATOM 1180 O O . LYS A 1 149 ? 0.290 11.768 -9.787 1.00 91.69 149 LYS A O 1
ATOM 1185 N N . THR A 1 150 ? -0.194 13.830 -9.076 1.00 92.31 150 THR A N 1
ATOM 1186 C CA . THR A 1 150 ? -0.317 14.442 -10.407 1.00 92.31 150 THR A CA 1
ATOM 1187 C C . THR A 1 150 ? 1.022 14.964 -10.942 1.00 92.31 150 THR A C 1
ATOM 1189 O O . THR A 1 150 ? 1.121 15.305 -12.117 1.00 92.31 150 THR A O 1
ATOM 1192 N N . SER A 1 151 ? 2.068 14.993 -10.107 1.00 91.69 151 SER A N 1
ATOM 1193 C CA . SER A 1 151 ? 3.442 15.362 -10.471 1.00 91.69 151 SER A CA 1
ATOM 1194 C C . SER A 1 151 ? 4.472 14.540 -9.685 1.00 91.69 151 SER A C 1
ATOM 1196 O O . SER A 1 151 ? 4.216 14.108 -8.561 1.00 91.69 151 SER A O 1
ATOM 1198 N N . LEU A 1 152 ? 5.653 14.320 -10.267 1.00 90.94 152 LEU A N 1
ATOM 1199 C CA . LEU A 1 152 ? 6.726 13.528 -9.658 1.00 90.94 152 LEU A CA 1
ATOM 1200 C C . LEU A 1 152 ? 7.670 14.419 -8.840 1.00 90.94 152 LEU A C 1
ATOM 1202 O O . LEU A 1 152 ? 8.775 14.734 -9.268 1.00 90.94 152 LEU A O 1
ATOM 1206 N N . THR A 1 153 ? 7.218 14.848 -7.663 1.00 87.19 153 THR A N 1
ATOM 1207 C CA . THR A 1 153 ? 8.000 15.687 -6.737 1.00 87.19 153 THR A CA 1
ATOM 1208 C C . THR A 1 153 ? 8.099 15.068 -5.339 1.00 87.19 153 THR A C 1
ATOM 1210 O O . THR A 1 153 ? 7.210 14.331 -4.897 1.00 87.19 153 THR A O 1
ATOM 1213 N N . GLY A 1 154 ? 9.174 15.380 -4.607 1.00 87.00 154 GLY A N 1
ATOM 1214 C CA . GLY A 1 154 ? 9.447 14.825 -3.276 1.00 87.00 154 GLY A CA 1
ATOM 1215 C C . GLY A 1 154 ? 10.030 13.408 -3.327 1.00 87.00 154 GLY A C 1
ATOM 1216 O O . GLY A 1 154 ? 10.728 13.061 -4.272 1.00 87.00 154 GLY A O 1
ATOM 1217 N N . LYS A 1 155 ? 9.771 12.597 -2.291 1.00 84.50 155 LYS A N 1
ATOM 1218 C CA . LYS A 1 155 ? 10.348 11.244 -2.153 1.00 84.50 155 LYS A CA 1
ATOM 1219 C C . LYS A 1 155 ? 9.529 10.146 -2.845 1.00 84.50 155 LYS A C 1
ATOM 1221 O O . LYS A 1 155 ? 10.083 9.285 -3.520 1.00 84.50 155 LYS A O 1
ATOM 1226 N N . PHE A 1 156 ? 8.212 10.176 -2.664 1.00 91.38 156 PHE A N 1
ATOM 1227 C CA . PHE A 1 156 ? 7.304 9.126 -3.131 1.00 91.38 156 PHE A CA 1
ATOM 1228 C C . PHE A 1 156 ? 6.389 9.636 -4.242 1.00 91.38 156 PHE A C 1
ATOM 1230 O O . PHE A 1 156 ? 5.944 10.783 -4.197 1.00 91.38 156 PHE A O 1
ATOM 1237 N N . ALA A 1 157 ? 6.105 8.790 -5.226 1.00 93.62 157 ALA A N 1
ATOM 1238 C CA . ALA A 1 157 ? 5.237 9.056 -6.366 1.00 93.62 157 ALA A CA 1
ATOM 1239 C C . ALA A 1 157 ? 3.755 8.807 -6.043 1.00 93.62 157 ALA A C 1
ATOM 1241 O O . ALA A 1 157 ? 2.866 9.382 -6.671 1.00 93.62 157 ALA A O 1
ATOM 1242 N N . GLY A 1 158 ? 3.494 7.965 -5.048 1.00 94.75 158 GLY A N 1
ATOM 1243 C CA . GLY A 1 158 ? 2.159 7.605 -4.603 1.00 94.75 158 GLY A CA 1
ATOM 1244 C C . GLY A 1 158 ? 2.214 6.661 -3.412 1.00 94.75 158 GLY A C 1
ATOM 1245 O O . GLY A 1 158 ? 3.293 6.252 -2.978 1.00 94.75 158 GLY A O 1
ATOM 1246 N N . GLN A 1 159 ? 1.038 6.308 -2.914 1.00 96.31 159 GLN A N 1
ATOM 1247 C CA . GLN A 1 159 ? 0.858 5.357 -1.828 1.00 96.31 159 GLN A CA 1
ATOM 1248 C C . GLN A 1 159 ? -0.258 4.377 -2.182 1.00 96.31 159 GLN A C 1
ATOM 1250 O O . GLN A 1 159 ? -1.185 4.703 -2.927 1.00 96.31 159 GLN A O 1
ATOM 1255 N N . SER A 1 160 ? -0.186 3.159 -1.667 1.00 97.25 160 SER A N 1
ATOM 1256 C CA . SER A 1 160 ? -1.302 2.219 -1.724 1.00 97.25 160 SER A CA 1
ATOM 1257 C C . SER A 1 160 ? -1.459 1.492 -0.402 1.00 97.25 160 SER A C 1
ATOM 1259 O O . SER A 1 160 ? -0.489 1.316 0.324 1.00 97.25 160 SER A O 1
ATOM 1261 N N . MET A 1 161 ? -2.675 1.066 -0.088 1.00 97.81 161 MET A N 1
ATOM 1262 C CA . MET A 1 161 ? -2.972 0.287 1.108 1.00 97.81 161 MET A CA 1
ATOM 1263 C C . MET A 1 161 ? -3.921 -0.838 0.740 1.00 97.81 161 MET A C 1
ATOM 1265 O O . MET A 1 161 ? -5.007 -0.593 0.217 1.00 97.81 161 MET A O 1
ATOM 1269 N N . LEU A 1 162 ? -3.522 -2.063 1.049 1.00 97.38 162 LEU A N 1
ATOM 1270 C CA . LEU A 1 162 ? -4.352 -3.245 0.911 1.00 97.38 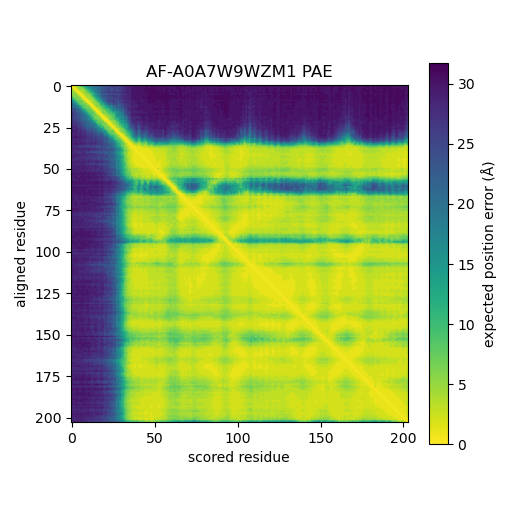162 LEU A CA 1
ATOM 1271 C C . LEU A 1 162 ? -4.758 -3.718 2.309 1.00 97.38 162 LEU A C 1
ATOM 1273 O O . LEU A 1 162 ? -3.912 -4.066 3.128 1.00 97.38 162 LEU A O 1
ATOM 1277 N N . ILE A 1 163 ? -6.058 -3.714 2.586 1.00 97.25 163 ILE A N 1
ATOM 1278 C CA . ILE A 1 163 ? -6.641 -4.278 3.806 1.00 97.25 163 ILE A CA 1
ATOM 1279 C C . ILE A 1 163 ? -7.100 -5.698 3.479 1.00 97.25 163 ILE A C 1
ATOM 1281 O O . ILE A 1 163 ? -8.041 -5.863 2.703 1.00 97.25 163 ILE A O 1
ATOM 1285 N N . ASP A 1 164 ? -6.419 -6.701 4.038 1.00 95.25 164 ASP A N 1
ATOM 1286 C CA . ASP A 1 164 ? -6.689 -8.130 3.833 1.00 95.25 164 ASP A CA 1
ATOM 1287 C C . ASP A 1 164 ? -7.348 -8.703 5.094 1.00 95.25 164 ASP A C 1
ATOM 1289 O O . ASP A 1 164 ? -6.681 -9.024 6.084 1.00 95.25 164 ASP A O 1
ATOM 1293 N N . GLN A 1 165 ? -8.677 -8.784 5.065 1.00 93.06 165 GLN A N 1
ATOM 1294 C CA . GLN A 1 165 ? -9.497 -9.277 6.172 1.00 93.06 165 GLN A CA 1
ATOM 1295 C C . GLN A 1 165 ? -9.283 -10.772 6.416 1.00 93.06 165 GLN A C 1
ATOM 1297 O O . GLN A 1 165 ? -9.265 -11.199 7.568 1.00 93.06 165 GLN A O 1
ATOM 1302 N N . ASP A 1 166 ? -9.053 -11.553 5.357 1.00 90.50 166 ASP A N 1
ATOM 1303 C CA . ASP A 1 166 ? -8.864 -13.006 5.453 1.00 90.50 166 ASP A CA 1
ATOM 1304 C C . ASP A 1 166 ? -7.603 -13.348 6.260 1.00 90.50 166 ASP A C 1
ATOM 1306 O O . ASP A 1 166 ? -7.539 -14.361 6.959 1.00 90.50 166 ASP A O 1
ATOM 1310 N N . ARG A 1 167 ? -6.578 -12.492 6.163 1.00 91.81 167 ARG A N 1
ATOM 1311 C CA . ARG A 1 167 ? -5.270 -12.677 6.817 1.00 91.81 167 ARG A CA 1
ATOM 1312 C C . ARG A 1 167 ? -5.041 -11.750 8.005 1.00 91.81 167 ARG A C 1
ATOM 1314 O O . ARG A 1 167 ? -3.989 -11.855 8.644 1.00 91.81 16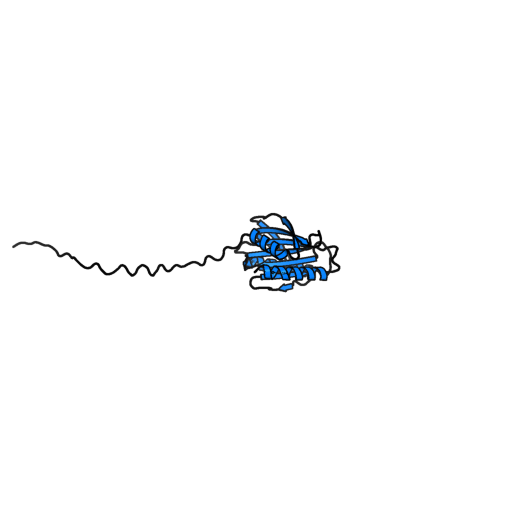7 ARG A O 1
ATOM 1321 N N . ASN A 1 168 ? -6.004 -10.877 8.302 1.00 93.88 168 ASN A N 1
ATOM 1322 C CA . ASN A 1 168 ? -5.941 -9.870 9.358 1.00 93.88 168 ASN A CA 1
ATOM 1323 C C . ASN A 1 168 ? -4.659 -9.014 9.272 1.00 93.88 168 ASN A C 1
ATOM 1325 O O . ASN A 1 168 ? -3.917 -8.879 10.250 1.00 93.88 168 ASN A O 1
ATOM 1329 N N . VAL A 1 169 ? -4.364 -8.483 8.079 1.00 95.62 169 VAL A N 1
ATOM 1330 C CA . VAL A 1 169 ? -3.211 -7.594 7.840 1.00 95.62 169 VAL A CA 1
ATOM 1331 C C . VAL A 1 169 ? -3.594 -6.336 7.062 1.00 95.62 169 VAL A C 1
ATOM 1333 O O . VAL A 1 169 ? -4.548 -6.321 6.285 1.00 95.62 169 VAL A O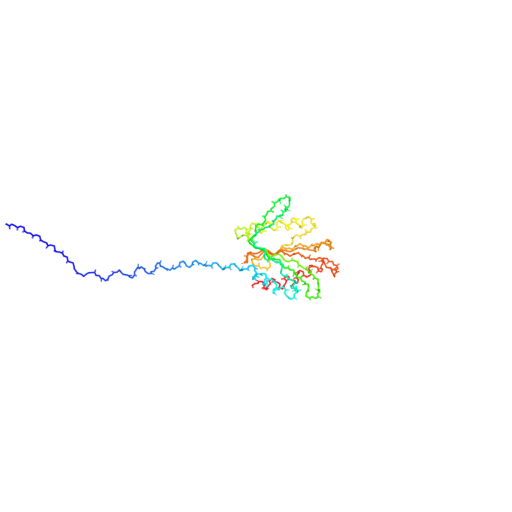 1
ATOM 1336 N N . MET A 1 170 ? -2.815 -5.277 7.269 1.00 97.31 170 MET A N 1
ATOM 1337 C CA . MET A 1 170 ? -2.868 -4.028 6.511 1.00 97.31 170 MET A CA 1
ATOM 1338 C C . MET A 1 170 ? -1.520 -3.821 5.839 1.00 97.31 170 MET A C 1
ATOM 1340 O O . MET A 1 170 ? -0.481 -3.885 6.491 1.00 97.31 170 MET A O 1
ATOM 1344 N N . VAL A 1 171 ? -1.534 -3.619 4.529 1.00 96.94 171 VAL A N 1
ATOM 1345 C CA . VAL A 1 171 ? -0.338 -3.693 3.702 1.00 96.94 171 VAL A CA 1
ATOM 1346 C C . VAL A 1 171 ? -0.154 -2.383 2.949 1.00 96.94 171 VAL A C 1
ATOM 1348 O O . VAL A 1 171 ? -0.821 -2.134 1.946 1.00 96.94 171 VAL A O 1
ATOM 1351 N N . GLU A 1 172 ? 0.749 -1.544 3.445 1.00 96.75 172 GLU A N 1
ATOM 1352 C CA . GLU A 1 172 ? 1.055 -0.221 2.902 1.00 96.75 172 GLU A CA 1
ATOM 1353 C C . GLU A 1 172 ? 2.217 -0.289 1.909 1.00 96.75 172 GLU A C 1
ATOM 1355 O O . GLU A 1 172 ? 3.243 -0.904 2.187 1.00 96.75 172 GLU A O 1
ATOM 1360 N N . TRP A 1 173 ? 2.069 0.372 0.767 1.00 97.06 173 TRP A N 1
ATOM 1361 C CA . TRP A 1 173 ? 3.054 0.453 -0.304 1.00 97.06 173 TRP A CA 1
ATOM 1362 C C . TRP A 1 173 ? 3.407 1.917 -0.550 1.00 97.06 173 TRP A C 1
ATOM 1364 O O . TRP A 1 173 ? 2.571 2.681 -1.032 1.00 97.06 173 TRP A O 1
ATOM 1374 N N . ASP A 1 174 ? 4.650 2.295 -0.268 1.00 96.25 174 ASP A N 1
ATOM 1375 C CA . ASP A 1 174 ? 5.184 3.625 -0.558 1.00 96.25 174 ASP A CA 1
ATOM 1376 C C . ASP A 1 174 ? 6.000 3.584 -1.856 1.00 96.25 174 ASP A C 1
ATOM 1378 O O . ASP A 1 174 ? 7.146 3.118 -1.878 1.00 96.25 174 ASP A O 1
ATOM 1382 N N . TRP A 1 175 ? 5.410 4.055 -2.956 1.00 96.31 175 TRP A N 1
ATOM 1383 C CA . 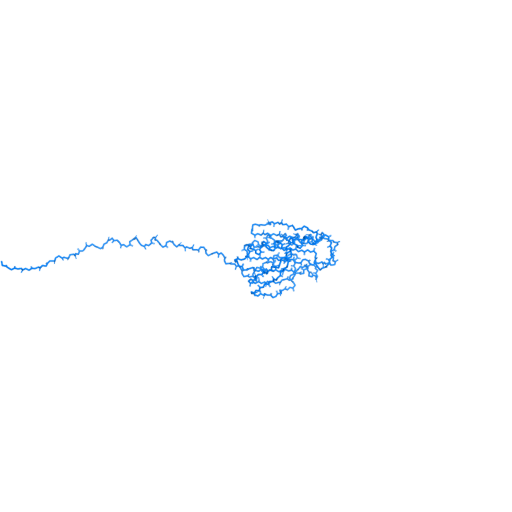TRP A 1 175 ? 6.010 3.996 -4.291 1.00 96.31 175 TRP A CA 1
ATOM 1384 C C . TRP A 1 175 ? 7.053 5.097 -4.454 1.00 96.31 175 TRP A C 1
ATOM 1386 O O . TRP A 1 175 ? 6.712 6.277 -4.396 1.00 96.31 175 TRP A O 1
ATOM 1396 N N . ASN A 1 176 ? 8.317 4.751 -4.684 1.00 94.94 176 ASN A N 1
ATOM 1397 C CA . ASN A 1 176 ? 9.383 5.732 -4.892 1.00 94.94 176 ASN A CA 1
ATOM 1398 C C . ASN A 1 176 ? 9.236 6.434 -6.249 1.00 94.94 176 ASN A C 1
ATOM 1400 O O . ASN A 1 176 ? 8.734 5.855 -7.214 1.00 94.94 176 ASN A O 1
ATOM 1404 N N . ILE A 1 177 ? 9.698 7.684 -6.335 1.00 93.06 177 ILE A N 1
ATOM 1405 C CA . ILE A 1 177 ? 9.951 8.340 -7.627 1.00 93.06 177 ILE A CA 1
ATOM 1406 C C . ILE A 1 177 ? 11.269 7.800 -8.180 1.00 93.06 177 ILE A C 1
ATOM 1408 O O . ILE A 1 177 ? 12.253 7.725 -7.449 1.00 93.06 177 ILE A O 1
ATOM 1412 N N . LEU A 1 178 ? 11.279 7.438 -9.461 1.00 91.00 178 LEU A N 1
ATOM 1413 C CA . LEU A 1 178 ? 12.423 6.833 -10.142 1.00 91.00 178 LEU A CA 1
ATOM 1414 C C . LEU A 1 178 ? 12.823 7.699 -11.334 1.00 91.00 178 LEU A C 1
ATOM 1416 O O . LEU A 1 178 ? 11.955 8.288 -11.983 1.00 91.00 178 LEU A O 1
ATOM 1420 N N . GLU A 1 179 ? 14.118 7.753 -11.650 1.00 89.88 179 GLU A N 1
ATOM 1421 C CA . GLU A 1 179 ? 14.653 8.649 -12.691 1.00 89.88 179 GLU A CA 1
ATOM 1422 C C . GLU A 1 179 ? 14.083 8.350 -14.082 1.00 89.88 179 GLU A C 1
ATOM 1424 O O . GLU A 1 179 ? 13.930 9.239 -14.922 1.00 89.88 179 GLU A O 1
ATOM 1429 N N . ARG A 1 180 ? 13.731 7.084 -14.330 1.00 89.25 180 ARG A N 1
ATOM 1430 C CA . ARG A 1 180 ? 13.159 6.646 -15.606 1.00 89.25 180 ARG A CA 1
ATOM 1431 C C . ARG A 1 180 ? 11.716 7.095 -15.828 1.00 89.25 180 ARG A C 1
ATOM 1433 O O . ARG A 1 180 ? 11.257 7.053 -16.968 1.00 89.25 180 ARG A O 1
ATOM 1440 N N . TYR A 1 181 ? 10.998 7.497 -14.779 1.00 92.44 181 TYR A N 1
ATOM 1441 C CA . TYR A 1 181 ? 9.615 7.930 -14.927 1.00 92.44 181 TYR A CA 1
ATOM 1442 C C . TYR A 1 181 ? 9.545 9.249 -15.697 1.00 92.44 181 TYR A C 1
ATOM 1444 O O . TYR A 1 181 ? 10.145 10.256 -15.327 1.00 92.44 181 TYR A O 1
ATOM 1452 N N . ARG A 1 182 ? 8.773 9.250 -16.779 1.00 93.44 182 ARG A N 1
ATOM 1453 C CA . ARG A 1 182 ? 8.470 10.419 -17.609 1.00 93.44 182 ARG A CA 1
ATOM 1454 C C . ARG A 1 182 ? 7.267 11.193 -17.089 1.00 93.44 182 ARG A C 1
ATOM 1456 O O . ARG A 1 182 ? 7.096 12.360 -17.426 1.00 93.44 182 ARG A O 1
ATOM 1463 N N . GLY A 1 183 ? 6.452 10.566 -16.246 1.00 93.81 183 GLY A N 1
ATOM 1464 C CA . GLY A 1 183 ? 5.347 11.215 -15.558 1.00 93.81 183 GLY A CA 1
ATOM 1465 C C . GLY A 1 183 ? 4.554 10.254 -14.670 1.00 93.81 183 GLY A C 1
ATOM 1466 O O . GLY A 1 183 ? 4.876 9.068 -14.588 1.00 93.81 183 GLY A O 1
ATOM 1467 N N . PRO A 1 184 ? 3.483 10.741 -14.021 1.00 92.56 184 PRO A N 1
ATOM 1468 C CA . PRO A 1 184 ? 2.642 9.931 -13.136 1.00 92.56 184 PRO A CA 1
ATOM 1469 C C . PRO A 1 184 ? 2.034 8.682 -13.780 1.00 92.56 184 PRO A C 1
ATOM 1471 O O . PRO A 1 184 ? 1.736 7.712 -13.088 1.00 92.56 184 PRO A O 1
ATOM 1474 N N . ASN A 1 185 ? 1.839 8.696 -15.101 1.00 94.19 185 ASN A N 1
ATOM 1475 C CA . ASN A 1 185 ? 1.257 7.564 -15.818 1.00 94.19 185 ASN A CA 1
ATOM 1476 C C . ASN A 1 185 ? 2.157 6.322 -15.780 1.00 94.19 185 ASN A C 1
ATOM 1478 O O . ASN A 1 185 ? 1.627 5.218 -15.710 1.00 94.19 185 ASN A O 1
ATOM 1482 N N . ASP A 1 186 ? 3.482 6.485 -15.737 1.00 93.19 186 ASP A N 1
ATOM 1483 C CA . ASP A 1 186 ? 4.411 5.350 -15.640 1.00 93.19 186 ASP A CA 1
ATOM 1484 C C . ASP A 1 186 ? 4.282 4.646 -14.283 1.00 93.19 186 ASP A C 1
ATOM 1486 O O . ASP A 1 186 ? 4.302 3.420 -14.195 1.00 93.19 186 ASP A O 1
ATOM 1490 N N . VAL A 1 187 ? 4.070 5.428 -13.221 1.00 92.38 187 VAL A N 1
ATOM 1491 C CA . VAL A 1 187 ? 3.842 4.926 -11.860 1.00 92.38 187 VAL A CA 1
ATOM 1492 C C . VAL A 1 187 ? 2.522 4.162 -11.801 1.00 92.38 187 VAL A C 1
ATOM 1494 O O . VAL A 1 187 ? 2.472 3.045 -11.292 1.00 92.38 187 VAL A O 1
ATOM 1497 N N . LYS A 1 188 ? 1.454 4.741 -12.366 1.00 93.19 188 LYS A N 1
ATOM 1498 C CA . LYS A 1 188 ? 0.131 4.106 -12.434 1.00 93.19 188 LYS A CA 1
ATOM 1499 C C . LYS A 1 188 ? 0.163 2.802 -13.229 1.00 93.19 188 LYS A C 1
ATOM 1501 O O . LYS A 1 188 ? -0.469 1.830 -12.817 1.00 93.19 188 LYS A O 1
ATOM 1506 N N . ALA A 1 189 ? 0.897 2.765 -14.341 1.00 92.62 189 ALA A N 1
ATOM 1507 C CA . ALA A 1 189 ? 1.067 1.560 -15.145 1.00 92.62 189 ALA A CA 1
ATOM 1508 C C . ALA A 1 189 ? 1.763 0.451 -14.342 1.00 92.62 189 ALA A C 1
ATOM 1510 O O . ALA A 1 189 ? 1.247 -0.664 -14.280 1.00 92.62 189 ALA A O 1
ATOM 1511 N N . LEU A 1 190 ? 2.860 0.779 -13.650 1.00 91.62 190 LEU A N 1
ATOM 1512 C CA . LEU A 1 190 ? 3.570 -0.172 -12.794 1.00 91.62 190 LEU A CA 1
ATOM 1513 C C . LEU A 1 190 ? 2.698 -0.684 -11.641 1.00 91.62 190 LEU A C 1
ATOM 1515 O O . LEU A 1 190 ? 2.643 -1.888 -11.413 1.00 91.62 190 LEU A O 1
ATOM 1519 N N . GLN A 1 191 ? 1.984 0.203 -10.941 1.00 94.19 191 GLN A N 1
ATOM 1520 C CA . GLN A 1 191 ? 1.036 -0.189 -9.889 1.00 94.19 191 GLN A CA 1
ATOM 1521 C C . GLN A 1 191 ? -0.021 -1.154 -10.427 1.00 94.19 191 GLN A C 1
ATOM 1523 O O . GLN A 1 191 ? -0.238 -2.218 -9.856 1.00 94.19 191 GLN A O 1
ATOM 1528 N N . THR A 1 192 ? -0.645 -0.804 -11.555 1.00 93.06 192 THR A N 1
ATOM 1529 C CA . THR A 1 192 ? -1.666 -1.633 -12.210 1.00 93.06 192 THR A CA 1
ATOM 1530 C C . THR A 1 192 ? -1.121 -3.019 -12.539 1.00 93.06 192 THR A C 1
ATOM 1532 O O . THR A 1 192 ? -1.792 -4.024 -12.304 1.00 93.06 192 THR A O 1
ATOM 1535 N N . GLU A 1 193 ? 0.102 -3.085 -13.061 1.00 92.81 193 GLU A N 1
ATOM 1536 C CA . GLU A 1 193 ? 0.756 -4.345 -13.380 1.00 92.81 193 GLU A CA 1
ATOM 1537 C C . GLU A 1 193 ? 1.045 -5.171 -12.121 1.00 92.81 193 GLU A C 1
ATOM 1539 O O . GLU A 1 193 ? 0.683 -6.345 -12.078 1.00 92.81 193 GLU A O 1
ATOM 1544 N N . VAL A 1 194 ? 1.593 -4.566 -11.062 1.00 93.62 194 VAL A N 1
ATOM 1545 C CA . VAL A 1 194 ? 1.816 -5.248 -9.776 1.00 93.62 194 VAL A CA 1
ATOM 1546 C C . VAL A 1 194 ? 0.508 -5.819 -9.229 1.00 93.62 194 VAL A C 1
ATOM 1548 O O . VAL A 1 194 ? 0.459 -7.001 -8.894 1.00 93.62 194 VAL A O 1
ATOM 1551 N N . TRP A 1 195 ? -0.574 -5.037 -9.198 1.00 93.88 195 TRP A N 1
ATOM 1552 C CA . TRP A 1 195 ? -1.871 -5.508 -8.698 1.00 93.88 195 TRP A CA 1
ATOM 1553 C C . TRP A 1 195 ? -2.457 -6.643 -9.532 1.00 93.88 195 TRP A C 1
ATOM 1555 O O . TRP A 1 195 ? -3.024 -7.579 -8.967 1.00 93.88 195 TRP A O 1
ATOM 1565 N N . LYS A 1 196 ? -2.270 -6.607 -10.855 1.00 91.94 196 LYS A N 1
ATOM 1566 C CA . LYS A 1 196 ? -2.715 -7.666 -11.767 1.00 91.94 196 LYS A CA 1
ATOM 1567 C C . LYS A 1 196 ? -2.084 -9.025 -11.442 1.00 91.94 196 LYS A C 1
ATOM 1569 O O . LYS A 1 196 ? -2.768 -10.035 -11.576 1.00 91.94 196 LYS A O 1
ATOM 1574 N N . TYR A 1 197 ? -0.815 -9.063 -11.032 1.00 91.12 197 TYR A N 1
ATOM 1575 C CA . TYR A 1 197 ? -0.146 -10.312 -10.641 1.00 91.12 197 TYR A CA 1
ATOM 1576 C C . TYR A 1 197 ? -0.368 -10.664 -9.169 1.00 91.12 197 TYR A C 1
ATOM 1578 O O . TYR A 1 197 ? -0.584 -11.831 -8.841 1.00 91.12 197 TYR A O 1
ATOM 1586 N N . LEU A 1 198 ? -0.344 -9.663 -8.289 1.00 93.12 198 LEU A N 1
ATOM 1587 C CA . LEU A 1 198 ? -0.430 -9.872 -6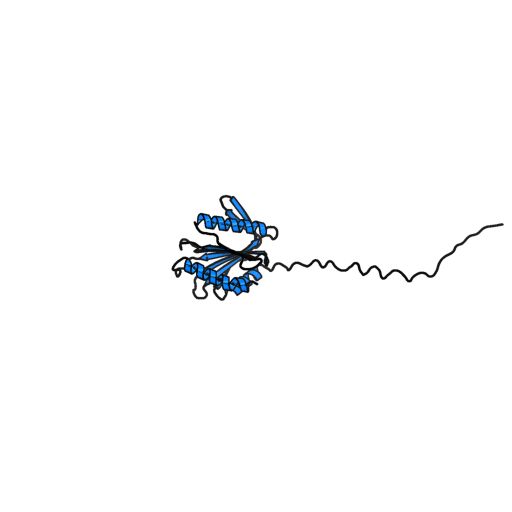.852 1.00 93.12 198 LEU A CA 1
ATOM 1588 C C . LEU A 1 198 ? -1.811 -10.382 -6.436 1.00 93.12 198 LEU A C 1
ATOM 1590 O O . LEU A 1 198 ? -1.889 -11.416 -5.780 1.00 93.12 198 LEU A O 1
ATOM 1594 N N . ILE A 1 199 ? -2.895 -9.688 -6.812 1.00 92.94 199 ILE A N 1
ATOM 1595 C CA . ILE A 1 199 ? -4.234 -9.980 -6.276 1.00 92.94 199 ILE A CA 1
ATOM 1596 C C . ILE A 1 199 ? -4.673 -11.430 -6.542 1.00 92.94 199 ILE A C 1
ATOM 1598 O O . ILE A 1 199 ? -5.050 -12.086 -5.572 1.00 92.94 199 ILE A O 1
ATOM 1602 N N . PRO A 1 200 ? -4.589 -11.974 -7.774 1.00 92.12 200 PRO A N 1
ATOM 1603 C CA . PRO A 1 200 ? -5.012 -13.353 -8.029 1.00 92.12 200 PRO A CA 1
ATOM 1604 C C . PRO A 1 200 ? -4.112 -14.398 -7.358 1.00 92.12 200 PRO A C 1
ATOM 1606 O O . PRO A 1 200 ? -4.557 -15.494 -7.050 1.00 92.12 200 PRO A O 1
ATOM 1609 N N . CYS A 1 201 ? -2.834 -14.081 -7.135 1.00 92.62 201 CYS A N 1
ATOM 1610 C CA . CYS A 1 201 ? -1.898 -14.983 -6.461 1.00 92.62 201 CYS A CA 1
ATOM 1611 C C . CYS A 1 201 ? -2.091 -14.995 -4.935 1.00 92.62 201 CYS A C 1
ATOM 1613 O O . CYS A 1 201 ? -1.717 -15.956 -4.258 1.00 92.62 201 CYS A O 1
ATOM 1615 N N . LEU A 1 202 ? -2.678 -13.931 -4.375 1.00 89.12 202 LEU A N 1
ATOM 1616 C CA . LEU A 1 202 ? -2.997 -13.863 -2.957 1.00 89.12 202 LEU A CA 1
ATOM 1617 C C . LEU A 1 202 ? -4.176 -14.749 -2.566 1.00 89.12 202 LEU A C 1
ATOM 1619 O O . LEU A 1 202 ? -4.309 -14.966 -1.368 1.00 89.12 202 LEU A O 1
ATOM 1623 N N . ASP A 1 203 ? -4.975 -15.294 -3.482 1.00 78.94 203 ASP A N 1
ATOM 1624 C CA . ASP A 1 203 ? -6.025 -16.266 -3.133 1.00 78.94 203 ASP A CA 1
ATOM 1625 C C . ASP A 1 203 ? -5.449 -17.511 -2.434 1.00 78.94 203 ASP A C 1
ATOM 1627 O O . ASP A 1 203 ? -4.415 -18.061 -2.882 1.00 78.94 203 ASP A O 1
#

Solvent-accessible surface area (backbone atoms only — not comparable to full-atom values): 11990 Å² total; per-residue (Å²): 136,86,87,86,90,83,86,89,83,90,88,90,88,87,89,80,91,74,95,84,78,74,83,85,71,78,70,85,70,72,76,74,69,81,77,73,65,56,69,66,61,51,50,52,49,55,52,62,35,35,48,92,60,30,33,80,74,49,77,48,66,77,43,59,72,48,66,52,76,48,70,43,90,83,44,81,45,74,48,61,25,49,31,36,40,33,37,36,24,18,37,69,90,44,103,47,71,42,32,41,37,38,42,34,23,46,38,82,96,40,40,71,60,49,49,56,51,50,52,50,42,48,42,42,54,17,58,78,66,77,39,63,65,46,77,48,62,94,46,89,56,34,40,39,37,39,32,59,42,92,54,85,59,86,70,50,34,32,40,34,37,37,39,32,61,85,61,55,35,39,38,37,36,45,28,40,61,57,91,85,56,89,47,45,65,54,55,51,5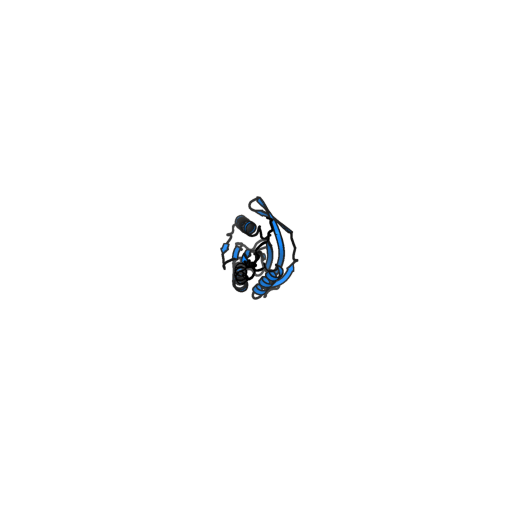0,51,50,53,52,47,50,67,47,28,58,72,57,70,107

Mean predicted aligned error: 10.66 Å

Nearest PDB structures (foldseek):
  4jdl-assembly2_B-2  TM=3.993E-01  e=5.237E-01  Arabidopsis thaliana
  3cnv-assembly1_A  TM=3.182E-01  e=2.465E+00  Bordetella bronchiseptica RB50
  5j0f-assembly2_B  TM=4.986E-01  e=8.322E+00  Homo sapiens
  3cnv-assembly1_B  TM=2.751E-01  e=2.753E+00  Bordetella bronchiseptica RB50

Organism: NCBI:txid373040

Radius of gyration: 29.98 Å; Cα contacts (8 Å, |Δi|>4): 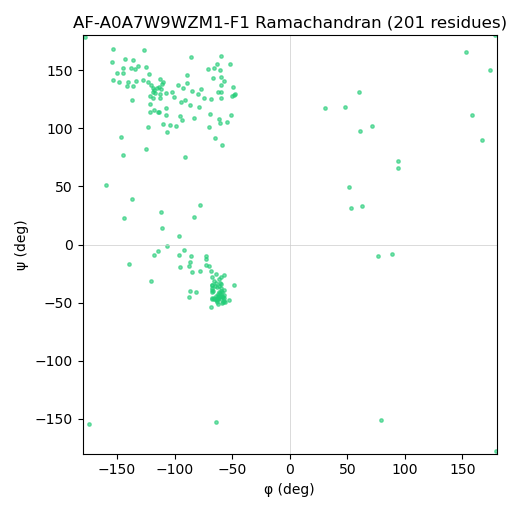316; chains: 1; bounding box: 68×84×90 Å

Secondary structure (DSSP, 8-state):
---------------S-STTSSTT--------PPPPPPHHHHHHHHHHHHTTTEEEEEEEEEE-SEEEEEEETTEEEEEEEEEEEEEEEEESSSSSEEEEEEEEEE-GGGHHHHHHHHHHHHHHHHHHHT--EEEEEEETTEEEEEEE-SS--SSEEEEEEEEETTTTEEEEEEEEP-TT--SHHHHHHHHHHHHHHHHHHT-

Foldseek 3Di:
DDDDDDDDDDDDDDDDDDPPPPPPPPDPPVPPPPDQDDLVVVVVLLQVLQVVWWHWPDKDDKDAWDWDWDQFPNRIDIFTFRIKIKTWIDTPVDPDTFKIKIKTAGDPVCLVVVVVVVVSNLVSVQVVQVHDWDWDDPDPQKIKTWTAHQFQDDFFRIKMWIGRRVNRIIMIIGGGRDPPDPTRVVVVVSVVVSCVRRVVSSD